Protein AF-A0A7S0HAF4-F1 (afdb_monomer_lite)

Secondary structure (DSSP, 8-state):
-EEEEEEEEE-TT--SSSSSSEEEEEEEEETTEEEEEETTEEE-HHHHHHHHHHTT--TT-GGG---TTHHHHHHH--HHHHHHHHHHHTTHHHHHHHHHHHHHHHHHHHHHHHHHHHHHHHHHHHHHHHHHHHHHHHHHHHHHHHHHHHHHHHHHHHHHHHHHHHHHHHHHHHHHHHHHHHHHT--

Radius of gyration: 49.29 Å; chains: 1; bounding box: 116×37×119 Å

Organism: NCBI:txid33657

Sequence (187 aa):
MSAYVEIYFDNSTGRFPTEKDELVLKRAIGLKKDEYFIDRKHVTKTEVASLLESAGFSRSNPYNIVQQGKVIQLTVMSPEKRLDLLKDIAGTKIYDERREESLGIMKETAARRVKTDGMLTDIEVRLKELDEEKEELAKYQALDKRRKIAEYTYYEKERLKAKAELDKMERKRNEDSERTEAQQRRE

Foldseek 3Di:
DKDKDKDKDQCCVVLFVDPDRIWIWMWIDDPPDTWIDIPNHTDDPVVVQVRCVSSVNHPLQCVVDDDPPVVVCQVPDDPVVVVSNVCSNVVVVVVVVVVVVVVVVVVVVVVVVVVVVVVVVVVVVVVVVVVVVVVVVVVVVVVVVVVVVVVVVVVVVVVVVVVVVVVVVVVVVVVVVVVVVVVVVVD

InterPro domains:
  IPR027417 P-loop containing nucleoside triphosphate hydrolase [G3DSA:3.40.50.300] (1-124)
  IPR027417 P-loop containing nucleoside triphosphate hydrolase [SSF52540] (2-175)

Structure (mmCIF, N/CA/C/O backbone):
data_AF-A0A7S0HAF4-F1
#
_entry.id   AF-A0A7S0HAF4-F1
#
loop_
_atom_site.group_PDB
_atom_site.id
_atom_site.type_symbol
_atom_site.label_atom_id
_atom_site.label_alt_id
_atom_site.label_comp_id
_atom_site.label_asym_id
_atom_site.label_entity_id
_atom_site.label_seq_id
_atom_site.pdbx_PDB_ins_code
_atom_site.Cartn_x
_atom_site.Cartn_y
_atom_site.Cartn_z
_atom_site.occupancy
_atom_site.B_iso_or_equiv
_atom_site.auth_seq_id
_atom_site.auth_comp_id
_atom_site.auth_asym_id
_atom_site.auth_atom_id
_atom_site.pdbx_PDB_model_num
ATOM 1 N N . MET A 1 1 ? 8.741 28.062 -35.797 1.00 60.59 1 MET A N 1
ATOM 2 C CA . MET A 1 1 ? 9.222 27.010 -36.714 1.00 60.59 1 MET A CA 1
ATOM 3 C C . MET A 1 1 ? 9.149 25.689 -35.962 1.00 60.59 1 MET A C 1
ATOM 5 O O . MET A 1 1 ? 9.691 25.614 -34.865 1.00 60.59 1 MET A O 1
ATOM 9 N N . SER A 1 2 ? 8.393 24.718 -36.466 1.00 83.94 2 SER A N 1
ATOM 10 C CA . SER A 1 2 ? 8.259 23.379 -35.874 1.00 83.94 2 SER A CA 1
ATOM 11 C C . SER A 1 2 ? 8.686 22.353 -36.911 1.00 83.94 2 SER A C 1
ATOM 13 O O . SER A 1 2 ? 8.242 22.434 -38.055 1.00 83.94 2 SER A O 1
ATOM 15 N N . ALA A 1 3 ? 9.542 21.421 -36.516 1.00 94.81 3 ALA A N 1
ATOM 16 C CA . ALA A 1 3 ? 9.983 20.316 -37.353 1.00 94.81 3 ALA A CA 1
ATOM 17 C C . ALA A 1 3 ? 9.273 19.041 -36.901 1.00 94.81 3 ALA A C 1
ATOM 19 O O . ALA A 1 3 ? 8.954 18.885 -35.723 1.00 94.81 3 ALA A O 1
ATOM 20 N N . TYR A 1 4 ? 9.024 18.118 -37.819 1.00 94.38 4 TYR A N 1
ATOM 21 C CA . TYR A 1 4 ? 8.542 16.793 -37.458 1.00 94.38 4 TYR A CA 1
ATOM 22 C C . TYR A 1 4 ? 9.206 15.739 -38.332 1.00 94.38 4 TYR A C 1
ATOM 24 O O . TYR A 1 4 ? 9.633 16.026 -39.449 1.00 94.38 4 TYR A O 1
ATOM 32 N N . VAL A 1 5 ? 9.293 14.527 -37.797 1.00 96.38 5 VAL A N 1
ATOM 33 C CA . VAL A 1 5 ? 9.776 13.338 -38.499 1.00 96.38 5 VAL A CA 1
ATOM 34 C C . VAL A 1 5 ? 8.741 12.241 -38.310 1.00 96.38 5 VAL A C 1
ATOM 36 O O . VAL A 1 5 ? 8.249 12.046 -37.196 1.00 96.38 5 VAL A O 1
ATOM 39 N N . GLU A 1 6 ? 8.410 11.552 -39.396 1.00 95.19 6 GLU A N 1
ATOM 40 C CA . GLU A 1 6 ? 7.540 10.377 -39.415 1.00 95.19 6 GLU A CA 1
ATOM 41 C C . GLU A 1 6 ? 8.328 9.183 -39.944 1.00 95.19 6 GLU A C 1
ATOM 43 O O . GLU A 1 6 ? 9.048 9.301 -40.935 1.00 95.19 6 GLU A O 1
ATOM 48 N N . ILE A 1 7 ? 8.200 8.049 -39.262 1.00 93.81 7 ILE A N 1
ATOM 49 C CA . ILE A 1 7 ? 8.798 6.776 -39.655 1.00 93.81 7 ILE A CA 1
ATOM 50 C C . ILE A 1 7 ? 7.671 5.760 -39.791 1.00 93.81 7 ILE A C 1
ATOM 52 O O . ILE A 1 7 ? 6.827 5.638 -38.901 1.00 93.81 7 ILE A O 1
ATOM 56 N N . TYR A 1 8 ? 7.692 5.045 -40.908 1.00 93.69 8 TYR A N 1
ATOM 57 C CA . TYR A 1 8 ? 6.746 4.000 -41.262 1.00 93.69 8 TYR A CA 1
ATOM 58 C C . TYR A 1 8 ? 7.444 2.658 -41.052 1.00 93.69 8 TYR A C 1
ATOM 60 O O . TYR A 1 8 ? 8.463 2.383 -41.689 1.00 93.69 8 TYR A O 1
ATOM 68 N N . PHE A 1 9 ? 6.943 1.862 -40.112 1.00 90.81 9 PHE A N 1
ATOM 69 C CA . PHE A 1 9 ? 7.451 0.526 -39.828 1.00 90.81 9 PHE A CA 1
ATOM 70 C C . PHE A 1 9 ? 6.509 -0.519 -40.412 1.00 90.81 9 PHE A C 1
ATOM 72 O O . PHE A 1 9 ? 5.306 -0.474 -40.165 1.00 90.81 9 PHE A O 1
ATOM 79 N N . ASP A 1 10 ? 7.076 -1.490 -41.120 1.00 91.25 10 ASP A N 1
ATOM 80 C CA . ASP A 1 10 ? 6.385 -2.729 -41.467 1.00 91.25 10 ASP A CA 1
ATOM 81 C C . ASP A 1 10 ? 6.281 -3.611 -40.210 1.00 91.25 10 ASP A C 1
ATOM 83 O O . ASP A 1 10 ? 7.291 -3.945 -39.579 1.00 91.25 10 ASP A O 1
ATOM 87 N N . ASN A 1 11 ? 5.050 -3.944 -39.826 1.00 90.81 11 ASN A N 1
ATOM 88 C CA . ASN A 1 11 ? 4.704 -4.782 -38.683 1.00 90.81 11 ASN A CA 1
ATOM 89 C C . ASN A 1 11 ? 4.032 -6.105 -39.103 1.00 90.81 11 ASN A C 1
ATOM 91 O O . ASN A 1 11 ? 3.385 -6.752 -38.285 1.00 90.81 11 ASN A O 1
ATOM 95 N N . SER A 1 12 ? 4.230 -6.564 -40.341 1.00 89.31 12 SER A N 1
ATOM 96 C CA . SER A 1 12 ? 3.726 -7.859 -40.845 1.00 89.31 12 SER A CA 1
ATOM 97 C C . SER A 1 12 ? 4.099 -9.075 -39.979 1.00 89.31 12 SER A C 1
ATOM 99 O O . SER A 1 12 ? 3.414 -10.095 -39.989 1.00 89.31 12 SER A O 1
ATOM 101 N N . THR A 1 13 ? 5.181 -8.979 -39.201 1.00 83.88 13 THR A N 1
ATOM 102 C CA . THR A 1 13 ? 5.640 -10.029 -38.272 1.00 83.88 13 THR A CA 1
ATOM 103 C C . THR A 1 13 ? 5.021 -9.945 -36.871 1.00 83.88 13 THR A C 1
ATOM 105 O O . THR A 1 13 ? 5.322 -10.790 -36.030 1.00 83.88 13 THR A O 1
ATOM 108 N N . GLY A 1 14 ? 4.182 -8.940 -36.593 1.00 83.75 14 GLY A N 1
ATOM 109 C CA . GLY A 1 14 ? 3.537 -8.750 -35.287 1.00 83.75 14 GLY A CA 1
ATOM 110 C C . GLY A 1 14 ? 4.510 -8.402 -34.156 1.00 83.75 14 GLY A C 1
ATOM 111 O O . GLY A 1 14 ? 4.258 -8.710 -32.993 1.00 83.75 14 GLY A O 1
ATOM 112 N N . ARG A 1 15 ? 5.658 -7.798 -34.487 1.00 84.00 15 ARG A N 1
ATOM 113 C CA . ARG A 1 15 ? 6.718 -7.465 -33.524 1.00 84.00 15 ARG A CA 1
ATOM 114 C C . ARG A 1 15 ? 6.333 -6.308 -32.604 1.00 84.00 15 ARG A C 1
ATOM 116 O O . ARG A 1 15 ? 6.770 -6.264 -31.456 1.00 84.00 15 ARG A O 1
ATOM 123 N N . PHE A 1 16 ? 5.529 -5.378 -33.103 1.00 87.00 16 PHE A N 1
ATOM 124 C CA . PHE A 1 16 ? 4.845 -4.389 -32.287 1.00 87.00 16 PHE A CA 1
ATOM 125 C C . PHE A 1 16 ? 3.482 -4.948 -31.850 1.00 87.00 16 PHE A C 1
ATOM 127 O O . PHE A 1 16 ? 2.783 -5.538 -32.678 1.00 87.00 16 PHE A O 1
ATOM 134 N N . PRO A 1 17 ? 3.066 -4.738 -30.584 1.00 83.19 17 PRO A N 1
ATOM 135 C CA . PRO A 1 17 ? 1.771 -5.158 -30.043 1.00 83.19 17 PRO A CA 1
ATOM 136 C C . PRO A 1 17 ? 0.621 -4.285 -30.577 1.00 83.19 17 PRO A C 1
ATOM 138 O O . PRO A 1 17 ? -0.110 -3.642 -29.826 1.00 83.19 17 PRO A O 1
ATOM 141 N N . THR A 1 18 ? 0.483 -4.221 -31.896 1.00 82.81 18 THR A N 1
ATOM 142 C CA . THR A 1 18 ? -0.562 -3.493 -32.612 1.00 82.81 18 THR A CA 1
ATOM 143 C C . THR A 1 18 ? -1.190 -4.420 -33.641 1.00 82.81 18 THR A C 1
ATOM 145 O O . THR A 1 18 ? -0.470 -5.103 -34.358 1.00 82.81 18 THR A O 1
ATOM 148 N N . GLU A 1 19 ? -2.518 -4.405 -33.768 1.00 79.19 19 GLU A N 1
ATOM 149 C CA . GLU A 1 19 ? -3.272 -5.246 -34.723 1.00 79.19 19 GLU A CA 1
ATOM 150 C C . GLU A 1 19 ? -3.101 -4.825 -36.195 1.00 79.19 19 GLU A C 1
ATOM 152 O O . GLU A 1 19 ? -3.768 -5.353 -37.079 1.00 79.19 19 GLU A O 1
ATOM 157 N N . LYS A 1 20 ? -2.247 -3.834 -36.465 1.00 84.81 20 LYS A N 1
ATOM 158 C CA . LYS A 1 20 ? -1.997 -3.307 -37.803 1.00 84.81 20 LYS A CA 1
ATOM 159 C C . LYS A 1 20 ? -0.683 -3.839 -38.354 1.00 84.81 20 LYS A C 1
ATOM 161 O O . LYS A 1 20 ? 0.309 -3.918 -37.627 1.00 84.81 20 LYS A O 1
ATOM 166 N N . ASP A 1 21 ? -0.684 -4.072 -39.661 1.00 88.06 21 ASP A N 1
ATOM 167 C CA . ASP A 1 21 ? 0.490 -4.483 -40.438 1.00 88.06 21 ASP A CA 1
ATOM 168 C C . ASP A 1 21 ? 1.487 -3.337 -40.673 1.00 88.06 21 ASP A C 1
ATOM 170 O O . ASP A 1 21 ? 2.607 -3.568 -41.114 1.00 88.06 21 ASP A O 1
ATOM 174 N N . GLU A 1 22 ? 1.113 -2.099 -40.348 1.00 90.31 22 GLU A N 1
ATOM 175 C CA . GLU A 1 22 ? 1.965 -0.917 -40.453 1.00 90.31 22 GLU A CA 1
ATOM 176 C C . GLU A 1 22 ? 1.827 -0.063 -39.188 1.00 90.31 22 GLU A C 1
ATOM 178 O O . GLU A 1 22 ? 0.715 0.183 -38.711 1.00 90.31 22 GLU A O 1
ATOM 183 N N . LEU A 1 23 ? 2.961 0.399 -38.658 1.00 91.56 23 LEU A N 1
ATOM 184 C CA . LEU A 1 23 ? 3.033 1.291 -37.504 1.00 91.56 23 LEU A CA 1
ATOM 185 C C . LEU A 1 23 ? 3.668 2.620 -37.917 1.00 91.56 23 LEU A C 1
ATOM 187 O O . LEU A 1 23 ? 4.818 2.655 -38.363 1.00 91.56 23 LEU A O 1
ATOM 191 N N . VAL A 1 24 ? 2.960 3.728 -37.687 1.00 94.19 24 VAL A N 1
ATOM 192 C CA . VAL A 1 24 ? 3.478 5.070 -37.988 1.00 94.19 24 VAL A CA 1
ATOM 193 C C . VAL A 1 24 ? 3.872 5.783 -36.700 1.00 94.19 24 VAL A C 1
ATOM 195 O O . VAL A 1 24 ? 3.014 6.133 -35.886 1.00 94.19 24 VAL A O 1
ATOM 198 N N . LEU A 1 25 ? 5.168 6.055 -36.530 1.00 94.00 25 LEU A N 1
ATOM 199 C CA . LEU A 1 25 ? 5.696 6.826 -35.405 1.00 94.00 25 LEU A CA 1
ATOM 200 C C . LEU A 1 25 ? 6.075 8.236 -35.860 1.00 94.00 25 LEU A C 1
ATOM 202 O O . LEU A 1 25 ? 6.956 8.417 -36.699 1.00 94.00 25 LEU A O 1
ATOM 206 N N . LYS A 1 26 ? 5.456 9.245 -35.249 1.00 95.31 26 LYS A N 1
ATOM 207 C CA . LYS A 1 26 ? 5.754 10.661 -35.478 1.00 95.31 26 LYS A CA 1
ATOM 208 C C . LYS A 1 26 ? 6.327 11.301 -34.226 1.00 95.31 26 LYS A C 1
ATOM 210 O O . LYS A 1 26 ? 5.761 11.167 -33.142 1.00 95.31 26 LYS A O 1
ATOM 215 N N . ARG A 1 27 ? 7.375 12.104 -34.390 1.00 95.19 27 ARG A N 1
ATOM 216 C CA . ARG A 1 27 ? 7.823 13.060 -33.372 1.00 95.19 27 ARG A CA 1
ATOM 217 C C . ARG A 1 27 ? 7.802 14.465 -33.952 1.00 95.19 27 ARG A C 1
ATOM 219 O O . ARG A 1 27 ? 8.436 14.715 -34.976 1.00 95.19 27 ARG A O 1
ATOM 226 N N . ALA A 1 28 ? 7.089 15.372 -33.298 1.00 94.06 28 ALA A N 1
ATOM 227 C CA . ALA A 1 28 ? 7.051 16.785 -33.644 1.00 94.06 28 ALA A CA 1
ATOM 228 C C . ALA A 1 28 ? 7.777 17.594 -32.564 1.00 94.06 28 ALA A C 1
ATOM 230 O O . ALA A 1 28 ? 7.434 17.522 -31.385 1.00 94.06 28 ALA A O 1
ATOM 231 N N . ILE A 1 29 ? 8.781 18.367 -32.975 1.00 94.88 29 ILE A N 1
ATOM 232 C CA . ILE A 1 29 ? 9.584 19.208 -32.093 1.00 94.88 29 ILE A CA 1
ATOM 233 C C . ILE A 1 29 ? 9.422 20.682 -32.470 1.00 94.88 29 ILE A C 1
ATOM 235 O O . ILE A 1 29 ? 9.593 21.103 -33.618 1.00 94.88 29 ILE A O 1
ATOM 239 N N . GLY A 1 30 ? 9.073 21.488 -31.478 1.00 93.06 30 GLY A N 1
ATOM 240 C CA . GLY A 1 30 ? 9.001 22.939 -31.562 1.00 93.06 30 GLY A CA 1
ATOM 241 C C . GLY A 1 30 ? 9.769 23.591 -30.416 1.00 93.06 30 GLY A C 1
ATOM 242 O O . GLY A 1 30 ? 10.211 22.928 -29.486 1.00 93.06 30 GLY A O 1
ATOM 243 N N . LEU A 1 31 ? 9.878 24.921 -30.447 1.00 90.56 31 LEU A N 1
ATOM 244 C CA . LEU A 1 31 ? 10.624 25.711 -29.449 1.00 90.56 31 LEU A CA 1
ATOM 245 C C . LEU A 1 31 ? 10.209 25.455 -27.987 1.00 90.56 31 LEU A C 1
ATOM 247 O O . LEU A 1 31 ? 11.018 25.637 -27.086 1.00 90.56 31 LEU A O 1
ATOM 251 N N . LYS A 1 32 ? 8.947 25.075 -27.746 1.00 91.25 32 LYS A N 1
ATOM 252 C CA . LYS A 1 32 ? 8.384 24.830 -26.403 1.00 91.25 32 LYS A CA 1
ATOM 253 C C . LYS A 1 32 ? 7.636 23.497 -26.281 1.00 91.25 32 LYS A C 1
ATOM 255 O O . LYS A 1 32 ? 7.000 23.257 -25.261 1.00 91.25 32 LYS A O 1
ATOM 260 N N . LYS A 1 33 ? 7.635 22.671 -27.329 1.00 91.38 33 LYS A N 1
ATOM 261 C CA . LYS A 1 33 ? 6.793 21.470 -27.423 1.00 91.38 33 LYS A CA 1
ATOM 262 C C . LYS A 1 33 ? 7.595 20.294 -27.974 1.00 91.38 33 LYS A C 1
ATOM 264 O O . LYS A 1 33 ? 8.272 20.452 -28.986 1.00 91.38 33 LYS A O 1
ATOM 269 N N . ASP A 1 34 ? 7.483 19.142 -27.322 1.00 92.94 34 ASP A N 1
ATOM 270 C CA . ASP A 1 34 ? 7.977 17.841 -27.794 1.00 92.94 34 ASP A CA 1
ATOM 271 C C . ASP A 1 34 ? 6.795 16.868 -27.728 1.00 92.94 34 ASP A C 1
ATOM 273 O O . ASP A 1 34 ? 6.394 16.447 -26.643 1.00 92.94 34 ASP A O 1
ATOM 277 N N . GLU A 1 35 ? 6.181 16.599 -28.878 1.00 94.62 35 GLU A N 1
ATOM 278 C CA . GLU A 1 35 ? 4.937 15.834 -28.999 1.00 94.62 35 GLU A CA 1
ATOM 279 C C . GLU A 1 35 ? 5.207 14.540 -29.785 1.00 94.62 35 GLU A C 1
ATOM 281 O O . GLU A 1 35 ? 5.891 14.546 -30.816 1.00 94.62 35 GLU A O 1
ATOM 286 N N . TYR A 1 36 ? 4.665 13.421 -29.298 1.00 95.56 36 TYR A N 1
ATOM 287 C CA . TYR A 1 36 ? 4.813 12.101 -29.910 1.00 95.56 36 TYR A CA 1
ATOM 288 C C . TYR A 1 36 ? 3.452 11.597 -30.381 1.00 95.56 36 TYR A C 1
ATOM 290 O O . TYR A 1 36 ? 2.444 11.775 -29.695 1.00 95.56 36 TYR A O 1
ATOM 298 N N . PHE A 1 37 ? 3.425 10.942 -31.540 1.00 94.38 37 PHE A N 1
ATOM 299 C CA . PHE A 1 37 ? 2.218 10.320 -32.063 1.00 94.38 37 PHE A CA 1
ATOM 300 C C . PHE A 1 37 ? 2.507 8.910 -32.563 1.00 94.38 37 PHE A C 1
ATOM 302 O O . PHE A 1 37 ? 3.490 8.693 -33.270 1.00 94.38 37 PHE A O 1
ATOM 309 N N . ILE A 1 38 ? 1.620 7.977 -32.234 1.00 92.81 38 ILE A N 1
ATOM 310 C CA . ILE A 1 38 ? 1.576 6.628 -32.802 1.00 92.81 38 ILE A CA 1
ATOM 311 C C . ILE A 1 38 ? 0.268 6.524 -33.579 1.00 92.81 38 ILE A C 1
ATOM 313 O O . ILE A 1 38 ? -0.795 6.808 -33.029 1.00 92.81 38 ILE A O 1
ATOM 317 N N . ASP A 1 39 ? 0.331 6.184 -34.864 1.00 90.75 39 ASP A N 1
ATOM 318 C CA . ASP A 1 39 ? -0.838 6.089 -35.749 1.00 90.75 39 ASP A CA 1
ATOM 319 C C . ASP A 1 39 ? -1.751 7.323 -35.689 1.00 90.75 39 ASP A C 1
ATOM 321 O O . ASP A 1 39 ? -2.979 7.225 -35.619 1.00 90.75 39 ASP A O 1
ATOM 325 N N . ARG A 1 40 ? -1.137 8.514 -35.686 1.00 88.50 40 ARG A N 1
ATOM 326 C CA . ARG A 1 40 ? -1.813 9.823 -35.585 1.00 88.50 40 ARG A CA 1
ATOM 327 C C . ARG A 1 40 ? -2.520 10.085 -34.245 1.00 88.50 40 ARG A C 1
ATOM 329 O O . ARG A 1 40 ? -3.137 11.137 -34.095 1.00 88.50 40 ARG A O 1
ATOM 336 N N . LYS A 1 41 ? -2.402 9.195 -33.255 1.00 92.25 41 LYS A N 1
ATOM 337 C CA . LYS A 1 41 ? -2.865 9.421 -31.878 1.00 92.25 41 LYS A CA 1
ATOM 338 C C . LYS A 1 41 ? -1.739 10.004 -31.038 1.00 92.25 41 LYS A C 1
ATOM 340 O O . LYS A 1 41 ? -0.619 9.508 -31.087 1.00 92.25 41 LYS A O 1
ATOM 345 N N . HIS A 1 42 ? -2.040 11.044 -30.267 1.00 93.81 42 HIS A N 1
ATOM 346 C CA . HIS A 1 42 ? -1.075 11.649 -29.353 1.00 93.81 42 HIS A CA 1
ATOM 347 C C . HIS A 1 42 ? -0.776 10.699 -28.186 1.00 93.81 42 HIS A C 1
ATOM 349 O O . HIS A 1 42 ? -1.703 10.185 -27.562 1.00 93.81 42 HIS A O 1
ATOM 355 N N . VAL A 1 43 ? 0.505 10.494 -27.891 1.00 94.38 43 VAL A N 1
ATOM 356 C CA . VAL A 1 43 ? 0.996 9.568 -26.860 1.00 94.38 43 VAL A CA 1
ATOM 357 C C . VAL A 1 43 ? 2.119 10.206 -26.049 1.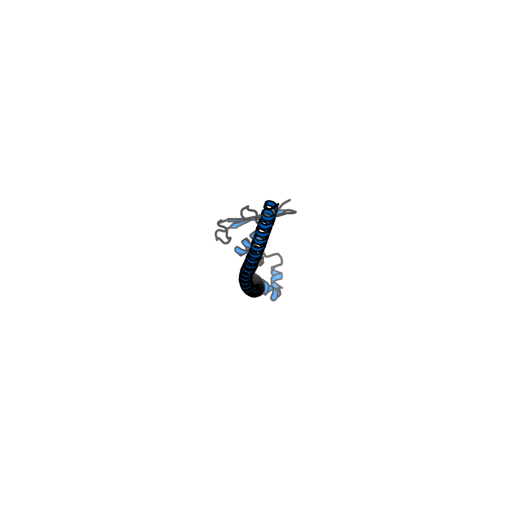00 94.38 43 VAL A C 1
ATOM 359 O O . VAL A 1 43 ? 2.755 11.178 -26.465 1.00 94.38 43 VAL A O 1
ATOM 362 N N . THR A 1 44 ? 2.382 9.659 -24.871 1.00 94.06 44 THR A N 1
ATOM 363 C CA . THR A 1 44 ? 3.470 10.111 -24.005 1.00 94.06 44 THR A CA 1
ATOM 364 C C . THR A 1 44 ? 4.818 9.518 -24.427 1.00 94.06 44 THR A C 1
ATOM 366 O O . THR A 1 44 ? 4.911 8.446 -25.028 1.00 94.06 44 THR A O 1
ATOM 369 N N . LYS A 1 45 ? 5.913 10.188 -24.045 1.00 90.69 45 LYS A N 1
ATOM 370 C CA . LYS A 1 45 ? 7.284 9.695 -24.275 1.00 90.69 45 LYS A CA 1
ATOM 371 C C . LYS A 1 45 ? 7.536 8.320 -23.640 1.00 90.69 45 LYS A C 1
ATOM 373 O O . LYS A 1 45 ? 8.366 7.564 -24.147 1.00 90.69 45 LYS A O 1
ATOM 378 N N . THR A 1 46 ? 6.876 8.030 -22.519 1.00 90.25 46 THR A N 1
ATOM 379 C CA . THR A 1 46 ? 7.013 6.760 -21.795 1.00 90.25 46 THR A CA 1
ATOM 380 C C . THR A 1 46 ? 6.355 5.627 -22.570 1.00 90.25 46 THR A C 1
ATOM 382 O O . THR A 1 46 ? 6.995 4.608 -22.784 1.00 90.25 46 THR A O 1
ATOM 385 N N . GLU A 1 47 ? 5.144 5.833 -23.091 1.00 89.94 47 GLU A N 1
ATOM 386 C CA . GLU A 1 47 ? 4.447 4.832 -23.912 1.00 89.94 47 GLU A CA 1
ATOM 387 C C . GLU A 1 47 ? 5.223 4.494 -25.189 1.00 89.94 47 GLU A C 1
ATOM 389 O O . GLU A 1 47 ? 5.377 3.322 -25.520 1.00 89.94 47 GLU A O 1
ATOM 394 N 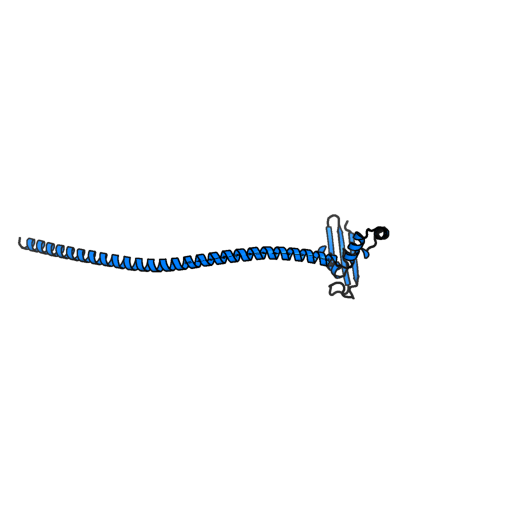N . VAL A 1 48 ? 5.790 5.500 -25.867 1.00 90.12 48 VAL A N 1
ATOM 395 C CA . VAL A 1 48 ? 6.661 5.269 -27.034 1.00 90.12 48 VAL A CA 1
ATOM 396 C C . VAL A 1 48 ? 7.901 4.461 -26.653 1.00 90.12 48 VAL A C 1
ATOM 398 O O . VAL A 1 48 ? 8.318 3.584 -27.406 1.00 90.12 48 VAL A O 1
ATOM 401 N N . ALA A 1 49 ? 8.506 4.745 -25.494 1.00 87.44 49 ALA A N 1
ATOM 402 C CA . ALA A 1 49 ? 9.668 3.998 -25.016 1.00 87.44 49 ALA A CA 1
ATOM 403 C C . ALA A 1 49 ? 9.318 2.528 -24.756 1.00 87.44 49 ALA A C 1
ATOM 405 O O . ALA A 1 49 ? 10.023 1.654 -25.250 1.00 87.44 49 ALA A O 1
ATOM 406 N N . SER A 1 50 ? 8.209 2.272 -24.058 1.00 85.62 50 SER A N 1
ATOM 407 C CA . SER A 1 50 ? 7.725 0.921 -23.772 1.00 85.62 50 SER A CA 1
ATOM 408 C C . SER A 1 50 ? 7.363 0.154 -25.046 1.00 85.62 50 SER A C 1
ATOM 410 O O . SER A 1 50 ? 7.676 -1.028 -25.159 1.00 85.62 50 SER A O 1
ATOM 412 N N . LEU A 1 51 ? 6.749 0.820 -26.033 1.00 87.94 51 LEU A N 1
ATOM 413 C CA . LEU A 1 51 ? 6.422 0.204 -27.320 1.00 87.94 51 LEU A CA 1
ATOM 414 C C . LEU A 1 51 ? 7.688 -0.225 -28.073 1.00 87.94 51 LEU A C 1
ATOM 416 O O . LEU A 1 51 ? 7.787 -1.366 -28.524 1.00 87.94 51 LEU A O 1
ATOM 420 N N . LEU A 1 52 ? 8.676 0.666 -28.177 1.00 86.00 52 LEU A N 1
ATOM 421 C CA . LEU A 1 52 ? 9.956 0.359 -28.819 1.00 86.00 52 LEU A CA 1
ATOM 422 C C . LEU A 1 52 ? 10.699 -0.765 -28.086 1.00 86.00 52 LEU A C 1
ATOM 424 O O . LEU A 1 52 ? 11.224 -1.671 -28.729 1.00 86.00 52 LEU A O 1
ATOM 428 N N . GLU A 1 53 ? 10.687 -0.753 -26.755 1.00 80.88 53 GLU A N 1
ATOM 429 C CA . GLU A 1 53 ? 11.295 -1.799 -25.935 1.00 80.88 53 GLU A CA 1
ATOM 430 C C . GLU A 1 53 ? 10.614 -3.161 -26.128 1.00 80.88 53 GLU A C 1
ATOM 432 O O . GLU A 1 53 ? 11.313 -4.162 -26.278 1.00 80.88 53 GLU A O 1
ATOM 437 N N . SER A 1 54 ? 9.278 -3.204 -26.231 1.00 79.75 54 SER A N 1
ATOM 438 C CA . SER A 1 54 ? 8.529 -4.440 -26.520 1.00 79.75 54 SER A CA 1
ATOM 439 C C . SER A 1 54 ? 8.889 -5.053 -27.878 1.00 79.75 54 SER A C 1
ATOM 441 O O . SER A 1 54 ? 8.974 -6.270 -28.009 1.00 79.75 54 SER A O 1
ATOM 443 N N . ALA A 1 55 ? 9.216 -4.209 -28.861 1.00 79.75 55 ALA A N 1
ATOM 444 C CA . ALA A 1 55 ? 9.730 -4.628 -30.159 1.00 79.75 55 ALA A CA 1
ATOM 445 C C . ALA A 1 55 ? 11.249 -4.913 -30.148 1.00 79.75 55 ALA A C 1
ATOM 447 O O . ALA A 1 55 ? 11.846 -5.185 -31.191 1.00 79.75 55 ALA A O 1
ATOM 448 N N . GLY A 1 56 ? 11.919 -4.867 -28.994 1.00 75.88 56 GLY A N 1
ATOM 449 C CA . GLY A 1 56 ? 13.354 -5.135 -28.854 1.00 75.88 56 GLY A CA 1
ATOM 450 C C . GLY A 1 56 ? 14.268 -3.962 -29.231 1.00 75.88 56 GLY A C 1
ATOM 451 O O . GLY A 1 56 ? 15.488 -4.121 -29.272 1.00 75.88 56 GLY A O 1
ATOM 452 N N . PHE A 1 57 ? 13.715 -2.773 -29.475 1.00 77.81 57 PHE A N 1
ATOM 453 C CA . PHE A 1 57 ? 14.476 -1.529 -29.587 1.00 77.81 57 PHE A CA 1
ATOM 454 C C . PHE A 1 57 ? 14.680 -0.927 -28.194 1.00 77.81 57 PHE A C 1
ATOM 456 O O . PHE A 1 57 ? 14.073 0.078 -27.823 1.00 77.81 57 PHE A O 1
ATOM 463 N N . SER A 1 58 ? 15.542 -1.557 -27.397 1.00 67.88 58 SER A N 1
ATOM 464 C CA . SER A 1 58 ? 15.896 -1.013 -26.086 1.00 67.88 58 SER A CA 1
ATOM 465 C C . SER A 1 58 ? 16.763 0.241 -26.237 1.00 67.88 58 SER A C 1
ATOM 467 O O . SER A 1 58 ? 17.753 0.238 -26.971 1.00 67.88 58 SER A O 1
ATOM 469 N N . ARG A 1 59 ? 16.445 1.303 -25.478 1.00 63.94 59 ARG A N 1
ATOM 470 C CA . ARG A 1 59 ? 17.329 2.479 -25.318 1.00 63.94 59 ARG A CA 1
ATOM 471 C C . ARG A 1 59 ? 18.692 2.101 -24.737 1.00 63.94 59 ARG A C 1
ATOM 473 O O . ARG A 1 59 ? 19.665 2.816 -24.961 1.00 63.94 59 ARG A O 1
ATOM 480 N N . SER A 1 60 ? 18.740 0.991 -24.009 1.00 60.81 60 SER A N 1
ATOM 481 C CA . SER A 1 60 ? 19.932 0.463 -23.357 1.00 60.81 60 SER A CA 1
ATOM 482 C C . SER A 1 60 ? 20.797 -0.372 -24.301 1.00 60.81 60 SER A C 1
ATOM 484 O O . SER A 1 60 ? 21.923 -0.683 -23.943 1.00 60.81 60 SER A O 1
ATOM 486 N N . ASN A 1 61 ? 20.329 -0.701 -25.516 1.00 62.16 61 ASN A N 1
ATOM 487 C CA . ASN A 1 61 ? 21.130 -1.396 -26.525 1.00 62.16 61 ASN A CA 1
ATOM 488 C C . ASN A 1 61 ? 21.646 -0.407 -27.598 1.00 62.16 61 ASN A C 1
ATOM 490 O O . ASN A 1 61 ? 20.974 -0.169 -28.606 1.00 62.16 61 ASN A O 1
ATOM 494 N N . PRO A 1 62 ? 22.843 0.189 -27.419 1.00 59.38 62 PRO A N 1
ATOM 495 C CA . PRO A 1 62 ? 23.358 1.256 -28.279 1.00 59.38 62 PRO A CA 1
ATOM 496 C C . PRO A 1 62 ? 23.799 0.787 -29.674 1.00 59.38 62 PRO A C 1
ATOM 498 O O . PRO A 1 62 ? 24.186 1.619 -30.490 1.00 59.38 62 PRO A O 1
ATOM 501 N N . TYR A 1 63 ? 23.773 -0.514 -29.975 1.00 64.00 63 TYR A N 1
ATOM 502 C CA . TYR A 1 63 ? 24.349 -1.047 -31.214 1.00 64.00 63 TYR A CA 1
ATOM 503 C C . TYR A 1 63 ? 23.471 -0.904 -32.456 1.00 64.00 63 TYR A C 1
ATOM 505 O O . TYR A 1 63 ? 23.972 -1.065 -33.565 1.00 64.00 63 TYR A O 1
ATOM 513 N N . ASN A 1 64 ? 22.203 -0.518 -32.300 1.00 70.06 64 ASN A N 1
ATOM 514 C CA . ASN A 1 64 ? 21.360 -0.170 -33.445 1.00 70.06 64 ASN A CA 1
ATOM 515 C C . ASN A 1 64 ? 21.787 1.157 -34.105 1.00 70.06 64 ASN A C 1
ATOM 517 O O . ASN A 1 64 ? 21.370 1.444 -35.224 1.00 70.06 64 ASN A O 1
ATOM 521 N N . ILE A 1 65 ? 22.599 1.985 -33.427 1.00 76.06 65 ILE A N 1
ATOM 522 C CA . ILE A 1 65 ? 23.020 3.303 -33.917 1.00 76.06 65 ILE A CA 1
ATOM 523 C C . ILE A 1 65 ? 24.530 3.473 -33.721 1.00 76.06 65 ILE A C 1
ATOM 525 O O . ILE A 1 65 ? 25.018 3.671 -32.609 1.00 76.06 65 ILE A O 1
ATOM 529 N N . VAL A 1 66 ? 25.286 3.474 -34.819 1.00 78.88 66 VAL A N 1
ATOM 530 C CA . VAL A 1 66 ? 26.734 3.721 -34.788 1.00 78.88 66 VAL A CA 1
ATOM 531 C C . VAL A 1 66 ? 27.008 5.201 -35.042 1.00 78.88 66 VAL A C 1
ATOM 533 O O . VAL A 1 66 ? 26.954 5.678 -36.173 1.00 78.88 66 VAL A O 1
ATOM 536 N N . GLN A 1 67 ? 27.311 5.944 -33.977 1.00 80.94 67 GLN A N 1
ATOM 537 C CA . GLN A 1 67 ? 27.766 7.332 -34.087 1.00 80.94 67 GLN A CA 1
ATOM 538 C C . GLN A 1 67 ? 29.210 7.408 -34.605 1.00 80.94 67 GLN A C 1
ATOM 540 O O . GLN A 1 67 ? 30.006 6.479 -34.427 1.00 80.94 67 GLN A O 1
ATOM 545 N N . GLN A 1 68 ? 29.577 8.539 -35.213 1.00 84.25 68 GLN A N 1
ATOM 546 C CA . GLN A 1 68 ? 30.957 8.775 -35.641 1.00 84.25 68 GLN A CA 1
ATOM 547 C C . GLN A 1 68 ? 31.922 8.648 -34.449 1.00 84.25 68 GLN A C 1
ATOM 549 O O . GLN A 1 68 ? 31.650 9.140 -33.357 1.00 84.25 68 GLN A O 1
ATOM 554 N N . GLY A 1 69 ? 33.032 7.929 -34.644 1.00 83.12 69 GLY A N 1
ATOM 555 C CA . GLY A 1 69 ? 34.026 7.657 -33.595 1.00 83.12 69 GLY A CA 1
ATOM 556 C C . GLY A 1 69 ? 33.661 6.537 -32.606 1.00 83.12 69 GLY A C 1
ATOM 557 O O . GLY A 1 69 ? 34.514 6.122 -31.820 1.00 83.12 69 GLY A O 1
ATOM 558 N N . LYS A 1 70 ? 32.443 5.976 -32.663 1.00 82.00 70 LYS A N 1
ATOM 559 C CA . LYS A 1 70 ? 31.990 4.941 -31.715 1.00 82.00 70 LYS A CA 1
ATOM 560 C C . LYS A 1 70 ? 32.803 3.646 -31.790 1.00 82.00 70 LYS A C 1
ATOM 562 O O . LYS A 1 70 ? 33.047 3.016 -30.764 1.00 82.00 70 LYS A O 1
ATOM 567 N N . VAL A 1 71 ? 33.261 3.273 -32.985 1.00 83.69 71 VAL A N 1
ATOM 568 C CA . VAL A 1 71 ? 34.073 2.063 -33.208 1.00 83.69 71 VAL A CA 1
ATOM 569 C C . VAL A 1 71 ? 35.393 2.135 -32.434 1.00 83.69 71 VAL A C 1
ATOM 571 O O . VAL A 1 71 ? 35.748 1.193 -31.733 1.00 83.69 71 VAL A O 1
ATOM 574 N N . ILE A 1 72 ? 36.072 3.285 -32.469 1.00 87.31 72 ILE A N 1
ATOM 575 C CA . ILE A 1 72 ? 37.323 3.500 -31.727 1.00 87.31 72 ILE A CA 1
ATOM 576 C C . ILE A 1 72 ? 37.050 3.436 -30.219 1.00 87.31 72 ILE A C 1
ATOM 578 O O . ILE A 1 72 ? 37.757 2.741 -29.490 1.00 87.31 72 ILE A O 1
ATOM 582 N N . GLN A 1 73 ? 35.969 4.068 -29.748 1.00 84.12 73 GLN A N 1
ATOM 583 C CA . GLN A 1 73 ? 35.578 4.018 -28.335 1.00 84.12 73 GLN A CA 1
ATOM 584 C C . GLN A 1 73 ? 35.370 2.577 -27.834 1.00 84.12 73 GLN A C 1
ATOM 586 O O . GLN A 1 73 ? 35.772 2.258 -26.718 1.00 84.12 73 GLN A O 1
ATOM 591 N N . LEU A 1 74 ? 34.776 1.700 -28.651 1.00 81.94 74 LEU A N 1
ATOM 592 C CA . LEU A 1 74 ? 34.582 0.289 -28.302 1.00 81.94 74 LEU A CA 1
ATOM 593 C C . LEU A 1 74 ? 35.904 -0.479 -28.187 1.00 81.94 74 LEU A C 1
ATOM 595 O O . LEU A 1 74 ? 36.041 -1.324 -27.300 1.00 81.94 74 LEU A O 1
ATOM 599 N N . THR A 1 75 ? 36.883 -0.171 -29.042 1.00 84.75 75 THR A N 1
ATOM 600 C CA . THR A 1 75 ? 38.204 -0.822 -28.996 1.00 84.75 75 THR A CA 1
ATOM 601 C C . THR A 1 75 ? 39.015 -0.432 -27.757 1.00 84.75 75 THR A C 1
ATOM 603 O O . THR A 1 75 ? 39.667 -1.289 -27.169 1.00 84.75 75 THR A O 1
ATOM 606 N N . VAL A 1 76 ? 38.912 0.824 -27.303 1.00 90.31 76 VAL A N 1
ATOM 607 C CA . VAL A 1 76 ? 39.672 1.369 -26.154 1.00 90.31 76 VAL A CA 1
ATOM 608 C C . VAL A 1 76 ? 38.934 1.193 -24.810 1.00 90.31 76 VAL A C 1
ATOM 610 O O . VAL A 1 76 ? 39.460 1.497 -23.743 1.00 90.31 76 VAL A O 1
ATOM 613 N N . MET A 1 77 ? 37.700 0.691 -24.833 1.00 88.00 77 MET A N 1
ATOM 614 C CA . MET A 1 77 ? 36.862 0.490 -23.648 1.00 88.00 77 MET A CA 1
ATOM 615 C C . MET A 1 77 ? 37.495 -0.458 -22.611 1.00 88.00 77 MET A C 1
ATOM 617 O O . MET A 1 77 ? 37.994 -1.528 -22.965 1.00 88.00 77 MET A O 1
ATOM 621 N N . SER A 1 78 ? 37.394 -0.101 -21.322 1.00 93.75 78 SER A N 1
ATOM 622 C CA . SER A 1 78 ? 37.825 -0.961 -20.211 1.00 93.75 78 SER A CA 1
ATOM 623 C C . SER A 1 78 ? 36.984 -2.246 -20.115 1.00 93.75 78 SER A C 1
ATOM 625 O O . SER A 1 78 ? 35.810 -2.241 -20.500 1.00 93.75 78 SER A O 1
ATOM 627 N N . PRO A 1 79 ? 37.536 -3.349 -19.572 1.00 92.44 79 PRO A N 1
ATOM 628 C CA . PRO A 1 79 ? 36.807 -4.611 -19.432 1.00 92.44 79 PRO A CA 1
ATOM 629 C C . PRO A 1 79 ? 35.481 -4.490 -18.666 1.00 92.44 79 PRO A C 1
ATOM 631 O O . PRO A 1 79 ? 34.494 -5.089 -19.077 1.00 92.44 79 PRO A O 1
ATOM 634 N N . GLU A 1 80 ? 35.429 -3.671 -17.613 1.00 90.25 80 GLU A N 1
ATOM 635 C CA . GLU A 1 80 ? 34.213 -3.423 -16.819 1.00 90.25 80 GLU A CA 1
ATOM 636 C C . GLU A 1 80 ? 33.096 -2.801 -17.661 1.00 90.25 80 GLU A C 1
ATOM 638 O O . GLU A 1 80 ? 31.999 -3.344 -17.747 1.00 90.25 80 GLU A O 1
ATOM 643 N N . LYS A 1 81 ? 33.402 -1.718 -18.387 1.00 85.81 81 LYS A N 1
ATOM 644 C CA . LYS A 1 81 ? 32.438 -1.056 -19.276 1.00 85.81 81 LYS A CA 1
ATOM 645 C C . LYS A 1 81 ? 31.986 -1.973 -20.412 1.00 85.81 81 LYS A C 1
ATOM 647 O O . LYS A 1 81 ? 30.841 -1.893 -20.848 1.00 85.81 81 LYS A O 1
ATOM 652 N N . ARG A 1 82 ? 32.871 -2.857 -20.888 1.00 85.69 82 ARG A N 1
ATOM 653 C CA . ARG A 1 82 ? 32.532 -3.874 -21.894 1.00 85.69 82 ARG A CA 1
ATOM 654 C C . ARG A 1 82 ? 31.578 -4.924 -21.330 1.00 85.69 82 ARG A C 1
ATOM 656 O O . ARG A 1 82 ? 30.676 -5.351 -22.042 1.00 85.69 82 ARG A O 1
ATOM 663 N N . LEU A 1 83 ? 31.771 -5.330 -20.077 1.00 86.31 83 LEU A N 1
ATOM 664 C CA . LEU A 1 83 ? 30.883 -6.260 -19.388 1.00 86.31 83 LEU A CA 1
ATOM 665 C C . LEU A 1 83 ? 29.505 -5.641 -19.142 1.00 86.31 83 LEU A C 1
ATOM 667 O O . LEU A 1 83 ? 28.504 -6.295 -19.416 1.00 86.31 83 LEU A O 1
ATOM 671 N N . ASP A 1 84 ? 29.442 -4.395 -18.676 1.00 83.12 84 ASP A N 1
ATOM 672 C CA . ASP A 1 84 ? 28.167 -3.691 -18.484 1.00 83.12 84 ASP A CA 1
ATOM 673 C C . ASP A 1 84 ? 27.396 -3.579 -19.798 1.00 83.12 84 ASP A C 1
ATOM 675 O O . ASP A 1 84 ? 26.204 -3.865 -19.856 1.00 83.12 84 ASP A O 1
ATOM 679 N N . LEU A 1 85 ? 28.105 -3.287 -20.886 1.00 79.75 85 LEU A N 1
ATOM 680 C CA . LEU A 1 85 ? 27.527 -3.269 -22.220 1.00 79.75 85 LEU A CA 1
ATOM 681 C C . LEU A 1 85 ? 26.999 -4.645 -22.664 1.00 79.75 85 LEU A C 1
ATOM 683 O O . LEU A 1 85 ? 25.941 -4.729 -23.283 1.00 79.75 85 LEU A O 1
ATOM 687 N N . LEU A 1 86 ? 27.708 -5.732 -22.348 1.00 81.31 86 LEU A N 1
ATOM 688 C CA . LEU A 1 86 ? 27.230 -7.092 -22.619 1.00 81.31 86 LEU A CA 1
ATOM 689 C C . LEU A 1 86 ? 25.977 -7.430 -21.801 1.00 81.31 86 LEU A C 1
ATOM 691 O O . LEU A 1 86 ? 25.064 -8.052 -22.338 1.00 81.31 86 LEU A O 1
ATOM 695 N N . LYS A 1 87 ? 25.904 -6.994 -20.538 1.00 79.00 87 LYS A N 1
ATOM 696 C CA . LYS A 1 87 ? 24.710 -7.145 -19.687 1.00 79.00 87 LYS A CA 1
ATOM 697 C C . LYS A 1 87 ? 23.517 -6.356 -20.226 1.00 79.00 87 LYS A C 1
ATOM 699 O O . LYS A 1 87 ? 22.393 -6.854 -20.198 1.00 79.00 87 LYS A O 1
ATOM 704 N N . ASP A 1 88 ? 23.766 -5.156 -20.748 1.00 75.56 88 ASP A N 1
ATOM 705 C CA . ASP A 1 88 ? 22.750 -4.329 -21.400 1.00 75.56 88 ASP A CA 1
ATOM 706 C C . ASP A 1 88 ? 22.190 -5.021 -22.657 1.00 75.56 88 ASP A C 1
ATOM 708 O O . ASP A 1 88 ? 20.973 -5.098 -22.826 1.00 75.56 88 ASP A O 1
ATOM 712 N N . ILE A 1 89 ? 23.054 -5.592 -23.510 1.00 74.56 89 ILE A N 1
ATOM 713 C CA . ILE A 1 89 ? 22.631 -6.352 -24.705 1.00 74.56 89 ILE A CA 1
ATOM 714 C C . ILE A 1 89 ? 21.872 -7.624 -24.320 1.00 74.56 89 ILE A C 1
ATOM 716 O O . ILE A 1 89 ? 20.868 -7.957 -24.946 1.00 74.56 89 ILE A O 1
ATOM 720 N N . ALA A 1 90 ? 22.352 -8.339 -23.303 1.00 76.62 90 ALA A N 1
ATOM 721 C CA . ALA A 1 90 ? 21.720 -9.560 -22.817 1.00 76.62 90 ALA A CA 1
ATOM 722 C C . ALA A 1 90 ? 20.375 -9.297 -22.114 1.00 76.62 90 ALA A C 1
ATOM 724 O O . ALA A 1 90 ? 19.668 -10.246 -21.782 1.00 76.62 90 ALA A O 1
ATOM 725 N N . GLY A 1 91 ? 20.023 -8.029 -21.857 1.00 72.25 91 GLY A N 1
ATOM 726 C CA . GLY A 1 91 ? 18.796 -7.646 -21.160 1.00 72.25 91 GLY A CA 1
ATOM 727 C C . GLY A 1 91 ? 18.782 -8.022 -19.675 1.00 72.25 91 GLY A C 1
ATOM 728 O O . GLY A 1 91 ? 17.757 -7.861 -19.014 1.00 72.25 91 GLY A O 1
ATOM 729 N N . THR A 1 92 ? 19.905 -8.495 -19.119 1.00 78.38 92 THR A N 1
ATOM 730 C CA . THR A 1 92 ? 19.984 -8.942 -17.718 1.00 78.38 92 THR A CA 1
ATOM 731 C C . THR A 1 92 ? 19.868 -7.777 -16.746 1.00 78.38 92 THR A C 1
ATOM 733 O O . THR A 1 92 ? 19.363 -7.948 -15.643 1.00 78.38 92 THR A O 1
ATOM 736 N N . LYS A 1 93 ? 20.263 -6.572 -17.165 1.00 76.19 93 LYS A N 1
ATOM 737 C CA . LYS A 1 93 ? 20.184 -5.377 -16.321 1.00 76.19 93 LYS A CA 1
ATOM 738 C C . LYS A 1 93 ? 18.752 -4.984 -15.960 1.00 76.19 93 LYS A C 1
ATOM 740 O O . LYS A 1 93 ? 18.495 -4.674 -14.807 1.00 76.19 93 LYS A O 1
ATOM 745 N N . ILE A 1 94 ? 17.811 -5.060 -16.905 1.00 75.38 94 ILE A N 1
ATOM 746 C CA . ILE A 1 94 ? 16.392 -4.752 -16.638 1.00 75.38 94 ILE A CA 1
ATOM 747 C C . ILE A 1 94 ? 15.821 -5.748 -15.623 1.00 75.38 94 ILE A C 1
ATOM 749 O O . ILE A 1 94 ? 15.043 -5.381 -14.743 1.00 75.38 94 ILE A O 1
ATOM 753 N N . TYR A 1 95 ? 16.211 -7.019 -15.738 1.00 79.88 95 TYR A N 1
ATOM 754 C CA . TYR A 1 95 ? 15.827 -8.043 -14.774 1.00 79.88 95 TYR A CA 1
ATOM 755 C C . TYR A 1 95 ? 16.405 -7.753 -13.383 1.00 79.88 95 TYR A C 1
ATOM 757 O O . TYR A 1 95 ? 15.666 -7.810 -12.400 1.00 79.88 95 TYR A O 1
ATOM 765 N N . ASP A 1 96 ? 17.690 -7.403 -13.300 1.00 84.31 96 ASP A N 1
ATOM 766 C CA . ASP A 1 96 ? 18.356 -7.076 -12.037 1.00 84.31 96 ASP A CA 1
ATOM 767 C C . ASP A 1 96 ? 17.739 -5.836 -11.368 1.00 84.31 96 ASP A C 1
ATOM 769 O O . ASP A 1 96 ? 17.435 -5.884 -10.176 1.00 84.31 96 ASP A O 1
ATOM 773 N N . GLU A 1 97 ? 17.460 -4.775 -12.134 1.00 85.12 97 GLU A N 1
ATOM 774 C CA . GLU A 1 97 ? 16.791 -3.556 -11.655 1.00 85.12 97 GLU A CA 1
ATOM 775 C C . GLU A 1 97 ? 15.386 -3.864 -11.110 1.00 85.12 97 GLU A C 1
ATOM 777 O O . GLU A 1 97 ? 15.062 -3.511 -9.974 1.00 85.12 97 GLU A O 1
ATOM 782 N N . ARG A 1 98 ? 14.562 -4.606 -11.866 1.00 84.25 98 ARG A N 1
ATOM 783 C CA . ARG A 1 98 ? 13.219 -5.018 -11.411 1.00 84.25 98 ARG A CA 1
ATOM 784 C C . ARG A 1 98 ? 13.273 -5.913 -10.179 1.00 84.25 98 ARG A C 1
ATOM 786 O O . ARG A 1 98 ? 12.393 -5.844 -9.317 1.00 84.25 98 ARG A O 1
ATOM 793 N N . ARG A 1 99 ? 14.280 -6.784 -10.093 1.00 90.81 99 ARG A N 1
ATOM 794 C CA . ARG A 1 99 ?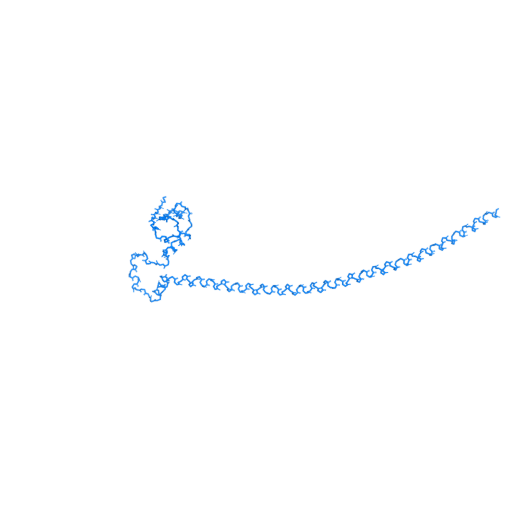 14.491 -7.658 -8.938 1.00 90.81 99 ARG A CA 1
ATOM 795 C C . ARG A 1 99 ? 14.859 -6.845 -7.702 1.00 90.81 99 ARG A C 1
ATOM 797 O O . ARG A 1 99 ? 14.322 -7.123 -6.632 1.00 90.81 99 ARG A O 1
ATOM 804 N N . GLU A 1 100 ? 15.741 -5.860 -7.830 1.00 94.12 100 GLU A N 1
ATOM 805 C CA . GLU A 1 100 ? 16.119 -4.970 -6.731 1.00 94.12 100 GLU A CA 1
ATOM 806 C C . GLU A 1 100 ? 14.925 -4.144 -6.234 1.00 94.12 100 GLU A C 1
ATOM 808 O O . GLU A 1 100 ? 14.657 -4.122 -5.030 1.00 94.12 100 GLU A O 1
ATOM 813 N N . GLU A 1 101 ? 14.144 -3.568 -7.151 1.00 92.94 101 GLU A N 1
ATOM 814 C CA . GLU A 1 101 ? 12.908 -2.847 -6.828 1.00 92.94 101 GLU A CA 1
ATOM 815 C C . GLU A 1 101 ? 11.907 -3.751 -6.089 1.00 92.94 101 GLU A C 1
ATOM 817 O O . GLU A 1 101 ? 11.409 -3.403 -5.014 1.00 92.94 101 GLU A O 1
ATOM 822 N N . SER A 1 102 ? 11.679 -4.962 -6.607 1.00 94.00 102 SER A N 1
ATOM 823 C CA . SER A 1 102 ? 10.777 -5.946 -5.994 1.00 94.00 102 SER A CA 1
ATOM 824 C C . SER A 1 102 ? 11.231 -6.347 -4.588 1.00 94.00 102 SER A C 1
ATOM 826 O O . SER A 1 102 ? 10.412 -6.461 -3.675 1.00 94.00 102 SER A O 1
ATOM 828 N N . LEU A 1 103 ? 12.539 -6.531 -4.379 1.00 96.12 103 LEU A N 1
ATOM 829 C CA . LEU A 1 103 ? 13.104 -6.809 -3.057 1.00 96.12 103 LEU A CA 1
ATOM 830 C C . LEU A 1 103 ? 12.913 -5.628 -2.096 1.00 96.12 103 LEU A C 1
ATOM 832 O O . LEU A 1 103 ? 12.665 -5.850 -0.908 1.00 96.12 103 LEU A O 1
ATOM 836 N N . GLY A 1 104 ? 12.997 -4.392 -2.592 1.00 96.25 104 GLY A N 1
ATOM 837 C CA . GLY A 1 104 ? 12.675 -3.183 -1.833 1.00 96.25 104 GLY A CA 1
ATOM 838 C C . GLY A 1 104 ? 11.224 -3.182 -1.347 1.00 96.25 104 GLY A C 1
ATOM 839 O O . GLY A 1 104 ? 10.976 -3.075 -0.143 1.00 96.25 104 GLY A O 1
ATOM 840 N N . ILE A 1 105 ? 10.277 -3.414 -2.260 1.00 95.44 105 ILE A N 1
ATOM 841 C CA . ILE A 1 105 ? 8.840 -3.503 -1.948 1.00 95.44 105 ILE A CA 1
ATOM 842 C C . ILE A 1 105 ? 8.568 -4.626 -0.939 1.00 95.44 105 ILE A C 1
ATOM 844 O O . ILE A 1 105 ? 7.785 -4.458 -0.000 1.00 95.44 105 ILE A O 1
ATOM 848 N N . MET A 1 106 ? 9.235 -5.773 -1.090 1.00 95.69 106 MET A N 1
ATOM 849 C CA . MET A 1 106 ? 9.059 -6.916 -0.195 1.00 95.69 106 MET A CA 1
ATOM 850 C C . MET A 1 106 ? 9.522 -6.601 1.235 1.00 95.69 106 MET A C 1
ATOM 852 O O . MET A 1 106 ? 8.833 -6.949 2.195 1.00 95.69 106 MET A O 1
ATOM 856 N N . LYS A 1 107 ? 10.647 -5.888 1.390 1.00 96.94 107 LYS A N 1
ATOM 857 C CA . LYS A 1 107 ? 11.133 -5.419 2.699 1.00 96.94 107 LYS A CA 1
ATOM 858 C C . LYS A 1 107 ? 10.168 -4.427 3.342 1.00 96.94 107 LYS A C 1
ATOM 860 O O . LYS A 1 107 ? 9.864 -4.556 4.526 1.00 96.94 107 LYS A O 1
ATOM 865 N N . GLU A 1 108 ? 9.662 -3.466 2.572 1.00 96.38 108 GLU A N 1
ATOM 866 C CA . GLU A 1 108 ? 8.693 -2.493 3.080 1.00 96.38 108 GLU A CA 1
ATOM 867 C C . GLU A 1 108 ? 7.392 -3.179 3.522 1.00 96.38 108 GLU A C 1
ATOM 869 O O . GLU A 1 108 ? 6.865 -2.908 4.601 1.00 96.38 108 GLU A O 1
ATOM 874 N N . THR A 1 109 ? 6.908 -4.128 2.723 1.00 96.25 109 THR A N 1
ATOM 875 C CA . THR A 1 109 ? 5.700 -4.904 3.028 1.00 96.25 109 THR A CA 1
ATOM 876 C C . THR A 1 109 ? 5.877 -5.736 4.297 1.00 96.25 109 THR A C 1
ATOM 878 O O . THR A 1 109 ? 4.975 -5.775 5.135 1.00 96.25 109 THR A O 1
ATOM 881 N N . ALA A 1 110 ? 7.050 -6.346 4.496 1.00 96.38 110 ALA A N 1
ATOM 882 C CA . ALA A 1 110 ? 7.365 -7.068 5.725 1.00 96.38 110 ALA A CA 1
ATOM 883 C C . ALA A 1 110 ? 7.346 -6.145 6.958 1.00 96.38 110 ALA A C 1
ATOM 885 O O . ALA A 1 110 ? 6.762 -6.503 7.979 1.00 96.38 110 ALA A O 1
ATOM 886 N N . ALA A 1 111 ? 7.908 -4.937 6.855 1.00 96.00 111 ALA A N 1
ATOM 887 C CA . ALA A 1 111 ? 7.872 -3.957 7.942 1.00 96.00 111 ALA A CA 1
ATOM 888 C C . ALA A 1 111 ? 6.439 -3.495 8.264 1.00 96.00 111 ALA A C 1
ATOM 890 O O . ALA A 1 111 ? 6.058 -3.404 9.433 1.00 96.00 111 ALA A O 1
ATOM 891 N N . ARG A 1 112 ? 5.615 -3.253 7.233 1.00 95.31 112 ARG A N 1
ATOM 892 C CA . ARG A 1 112 ? 4.190 -2.923 7.402 1.00 95.31 112 ARG A CA 1
ATOM 893 C C . ARG A 1 112 ? 3.434 -4.053 8.099 1.00 95.31 112 ARG A C 1
ATOM 895 O O . ARG A 1 112 ? 2.669 -3.774 9.015 1.00 95.31 112 ARG A O 1
ATOM 902 N N . ARG A 1 113 ? 3.697 -5.308 7.725 1.00 96.50 113 ARG A N 1
ATOM 903 C CA . ARG A 1 113 ? 3.080 -6.483 8.350 1.00 96.50 113 ARG A CA 1
ATOM 904 C C . ARG A 1 113 ? 3.375 -6.560 9.848 1.00 96.50 113 ARG A C 1
ATOM 906 O O . ARG A 1 113 ? 2.441 -6.698 10.624 1.00 96.50 113 ARG A O 1
ATOM 913 N N . VAL A 1 114 ? 4.634 -6.389 10.257 1.00 96.88 114 VAL A N 1
ATOM 914 C CA . VAL A 1 114 ? 5.010 -6.393 11.685 1.00 96.88 114 VAL A CA 1
ATOM 915 C C . VAL A 1 114 ? 4.243 -5.323 12.467 1.00 96.88 114 VAL A C 1
ATOM 917 O O . VAL A 1 114 ? 3.765 -5.579 13.569 1.00 96.88 114 VAL A O 1
ATOM 920 N N . LYS A 1 115 ? 4.074 -4.127 11.889 1.00 96.00 115 LYS A N 1
ATOM 921 C CA . LYS A 1 115 ? 3.283 -3.056 12.509 1.00 96.00 115 LYS A CA 1
ATOM 922 C C . LYS A 1 115 ? 1.802 -3.430 12.635 1.00 96.00 115 LYS A C 1
ATOM 924 O O . LYS A 1 115 ? 1.199 -3.150 13.666 1.00 96.00 115 LYS A O 1
ATOM 929 N N . THR A 1 116 ? 1.224 -4.044 11.604 1.00 96.25 116 THR A N 1
ATOM 930 C CA . THR A 1 116 ? -0.166 -4.523 11.627 1.00 96.25 116 THR A CA 1
ATOM 931 C C . THR A 1 116 ? -0.373 -5.610 12.679 1.00 96.25 116 THR A C 1
ATOM 933 O O . THR A 1 116 ? -1.340 -5.528 13.429 1.00 96.25 116 THR A O 1
ATOM 936 N N . ASP A 1 117 ? 0.543 -6.571 12.787 1.00 96.81 117 ASP A N 1
ATOM 937 C CA . ASP A 1 117 ? 0.473 -7.640 13.791 1.00 96.81 117 ASP A CA 1
ATOM 938 C C . ASP A 1 117 ? 0.551 -7.065 15.223 1.00 96.81 117 ASP A C 1
ATOM 940 O O . ASP A 1 117 ? -0.191 -7.487 16.113 1.00 96.81 117 ASP A O 1
ATOM 944 N N . GLY A 1 118 ? 1.374 -6.030 15.437 1.00 96.69 118 GLY A N 1
ATOM 945 C CA . GLY A 1 118 ? 1.408 -5.285 16.701 1.00 96.69 118 GLY A CA 1
ATOM 946 C C . GLY A 1 118 ? 0.074 -4.604 17.027 1.00 96.69 118 GLY A C 1
ATOM 947 O O . GLY A 1 118 ? -0.465 -4.792 18.112 1.00 96.69 118 GLY A O 1
ATOM 948 N N . MET A 1 119 ? -0.514 -3.889 16.061 1.00 95.88 119 MET A N 1
ATOM 949 C CA . MET A 1 119 ? -1.827 -3.250 16.240 1.00 95.88 119 MET A CA 1
ATOM 950 C C . MET A 1 119 ? -2.944 -4.259 16.530 1.00 95.88 119 MET A C 1
ATOM 952 O O . MET A 1 119 ? -3.833 -3.970 17.325 1.00 95.88 119 MET A O 1
ATOM 956 N N . LEU A 1 120 ? -2.914 -5.434 15.893 1.00 96.81 120 LEU A N 1
ATOM 957 C CA . LEU A 1 120 ? -3.869 -6.507 16.176 1.00 96.81 120 LEU A CA 1
ATOM 958 C C . LEU A 1 120 ? -3.744 -6.993 17.620 1.00 96.81 120 LEU A C 1
ATOM 960 O O . LEU A 1 120 ? -4.758 -7.137 18.296 1.00 96.81 120 LEU A O 1
ATOM 964 N N . THR A 1 121 ? -2.515 -7.162 18.107 1.00 97.06 121 THR A N 1
ATOM 965 C CA . THR A 1 121 ? -2.260 -7.563 19.497 1.00 97.06 121 THR A CA 1
ATOM 966 C C . THR A 1 121 ? -2.821 -6.531 20.483 1.00 97.06 121 THR A C 1
ATOM 968 O O . THR A 1 121 ? -3.496 -6.898 21.443 1.00 97.06 121 THR A O 1
ATOM 971 N N . ASP A 1 122 ? -2.621 -5.236 20.221 1.00 96.56 122 ASP A N 1
ATOM 972 C CA . ASP A 1 122 ? -3.168 -4.161 21.061 1.00 96.56 122 ASP A CA 1
ATOM 973 C C . ASP A 1 122 ? -4.709 -4.166 21.075 1.00 96.56 122 ASP A C 1
ATOM 975 O O . ASP A 1 122 ? -5.336 -3.951 22.115 1.00 96.56 122 ASP A O 1
ATOM 979 N N . ILE A 1 123 ? -5.337 -4.441 19.925 1.00 97.25 123 ILE A N 1
ATOM 980 C CA . ILE A 1 123 ? -6.797 -4.568 19.814 1.00 97.25 123 ILE A CA 1
ATOM 981 C C . ILE A 1 123 ? -7.303 -5.770 20.619 1.00 97.25 123 ILE A C 1
ATOM 983 O O . ILE A 1 123 ? -8.317 -5.651 21.303 1.00 97.25 123 ILE A O 1
ATOM 987 N N . GLU A 1 124 ? -6.611 -6.910 20.574 1.00 96.88 124 GLU A N 1
ATOM 988 C CA . GLU A 1 124 ? -6.974 -8.101 21.351 1.00 96.88 124 GLU A CA 1
ATOM 989 C C . GLU A 1 124 ? -6.900 -7.856 22.863 1.00 96.88 124 GLU A C 1
ATOM 991 O O . GLU A 1 124 ? -7.788 -8.293 23.598 1.00 96.88 124 GLU A O 1
ATOM 996 N N . VAL A 1 125 ? -5.879 -7.131 23.333 1.00 97.38 125 VAL A N 1
ATOM 997 C CA . VAL A 1 125 ? -5.778 -6.725 24.745 1.00 97.38 125 VAL A CA 1
ATOM 998 C C . VAL A 1 125 ? -6.966 -5.847 25.127 1.00 97.38 125 VAL A C 1
ATOM 1000 O O . VAL A 1 125 ? -7.652 -6.130 26.106 1.00 97.38 125 VAL A O 1
ATOM 1003 N N . ARG A 1 126 ? -7.277 -4.840 24.308 1.00 96.88 126 ARG A N 1
ATOM 1004 C CA . ARG A 1 126 ? -8.380 -3.916 24.584 1.00 96.88 126 ARG A CA 1
ATOM 1005 C C . ARG A 1 126 ? -9.756 -4.579 24.523 1.00 96.88 126 ARG A C 1
ATOM 1007 O O . ARG A 1 126 ? -10.666 -4.176 25.242 1.00 96.88 126 ARG A O 1
ATOM 1014 N N . LEU A 1 127 ? -9.920 -5.597 23.679 1.00 97.31 127 LEU A N 1
ATOM 1015 C CA . LEU A 1 127 ? -11.129 -6.420 23.646 1.00 97.31 127 LEU A CA 1
ATOM 1016 C C . LEU A 1 127 ? -11.314 -7.204 24.948 1.00 97.31 127 LEU A C 1
ATOM 1018 O O . LEU A 1 127 ? -12.429 -7.248 25.457 1.00 97.31 127 LEU A O 1
ATOM 1022 N N . LYS A 1 128 ? -10.238 -7.770 25.510 1.00 97.06 128 LYS A N 1
ATOM 1023 C CA . LYS A 1 128 ? -10.307 -8.455 26.809 1.00 97.06 128 LYS A CA 1
ATOM 1024 C C . LYS A 1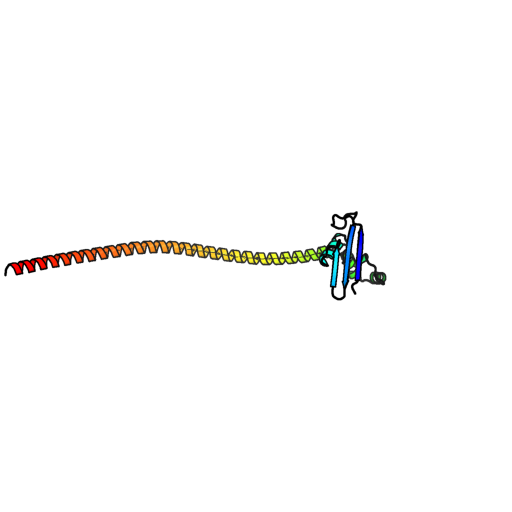 128 ? -10.687 -7.504 27.939 1.00 97.06 128 LYS A C 1
ATOM 1026 O O . LYS A 1 128 ? -11.565 -7.840 28.724 1.00 97.06 128 LYS A O 1
ATOM 1031 N N . GLU A 1 129 ? -10.082 -6.317 27.984 1.00 97.06 129 GLU A N 1
ATOM 1032 C CA . GLU A 1 129 ? -10.440 -5.281 28.965 1.00 97.06 129 GLU A CA 1
ATOM 1033 C C . GLU A 1 129 ? -11.929 -4.906 28.860 1.00 97.06 129 GLU A C 1
ATOM 1035 O O . GLU A 1 129 ? -12.639 -4.872 29.861 1.00 97.06 129 GLU A O 1
ATOM 1040 N N . LEU A 1 130 ? -12.440 -4.710 27.639 1.00 97.50 130 LEU A N 1
ATOM 1041 C CA . LEU A 1 130 ? -13.859 -4.416 27.407 1.00 97.50 130 LEU A CA 1
ATOM 1042 C C . LEU A 1 130 ? -14.795 -5.558 27.826 1.00 97.50 130 LEU A C 1
ATOM 1044 O O . LEU A 1 130 ? -15.904 -5.295 28.297 1.00 97.50 130 LEU A O 1
ATOM 1048 N N . ASP A 1 131 ? -14.386 -6.815 27.647 1.00 97.00 131 ASP A N 1
ATOM 1049 C CA . ASP A 1 131 ? -15.166 -7.966 28.106 1.00 97.00 131 ASP A CA 1
ATOM 1050 C C . ASP A 1 131 ? -15.230 -8.024 29.642 1.00 97.00 131 ASP A C 1
ATOM 1052 O O . ASP A 1 131 ? -16.306 -8.269 30.197 1.00 97.00 131 ASP A O 1
ATOM 1056 N N . GLU A 1 132 ? -14.131 -7.718 30.337 1.00 97.19 132 GLU A N 1
ATOM 1057 C CA . GLU A 1 132 ? -14.105 -7.609 31.802 1.00 97.19 132 GLU A CA 1
ATOM 1058 C C . GLU A 1 132 ? -15.002 -6.463 32.303 1.00 97.19 132 GLU A C 1
ATOM 1060 O O . GLU A 1 132 ? -15.854 -6.674 33.174 1.00 97.19 132 GLU A O 1
ATOM 1065 N N . GLU A 1 133 ? -14.894 -5.275 31.699 1.00 96.69 133 GLU A N 1
ATOM 1066 C CA . GLU A 1 133 ? -15.749 -4.121 32.015 1.00 96.69 133 GLU A CA 1
ATOM 1067 C C . GLU A 1 133 ? -17.237 -4.435 31.792 1.00 96.69 133 GLU A C 1
ATOM 1069 O O . GLU A 1 133 ? -18.104 -4.053 32.586 1.00 96.69 133 GLU A O 1
ATOM 1074 N N . LYS A 1 134 ? -17.560 -5.173 30.725 1.00 97.62 134 LYS A N 1
ATOM 1075 C CA . LYS A 1 134 ? -18.928 -5.614 30.430 1.00 97.62 134 LYS A CA 1
ATOM 1076 C C . LYS A 1 134 ? -19.463 -6.557 31.507 1.00 97.62 134 LYS A C 1
ATOM 1078 O O . LYS A 1 134 ? -20.627 -6.424 31.902 1.00 97.62 134 LYS A O 1
ATOM 1083 N N . GLU A 1 135 ? -18.661 -7.511 31.977 1.00 97.00 135 GLU A N 1
ATOM 1084 C CA . GLU A 1 135 ? -19.063 -8.402 33.069 1.00 97.00 135 GLU A CA 1
ATOM 1085 C C . GLU A 1 135 ? -19.284 -7.641 34.380 1.00 97.00 135 GLU A C 1
ATOM 1087 O O . GLU A 1 135 ? -20.258 -7.902 35.098 1.00 97.00 135 GLU A O 1
ATOM 1092 N N . GLU A 1 136 ? -18.410 -6.685 34.696 1.00 97.00 136 GLU A N 1
ATOM 1093 C CA . GLU A 1 136 ? -18.559 -5.826 35.868 1.00 97.00 136 GLU A CA 1
ATOM 1094 C C . GLU A 1 136 ? -19.837 -4.984 35.782 1.00 97.00 136 GLU A C 1
ATOM 1096 O O . GLU A 1 136 ? -20.636 -4.959 36.725 1.00 97.00 136 GLU A O 1
ATOM 1101 N N . LEU A 1 137 ? -20.104 -4.382 34.621 1.00 97.12 137 LEU A N 1
ATOM 1102 C CA . LEU A 1 137 ? -21.322 -3.616 34.382 1.00 97.12 137 LEU A CA 1
ATOM 1103 C C . LEU A 1 137 ? -22.580 -4.483 34.530 1.00 97.12 137 LEU A C 1
ATOM 1105 O O . LEU A 1 137 ? -23.573 -4.038 35.111 1.00 97.12 137 LEU A O 1
ATOM 1109 N N . ALA A 1 138 ? -22.553 -5.732 34.058 1.00 97.12 138 ALA A N 1
ATOM 1110 C CA . ALA A 1 138 ? -23.667 -6.662 34.227 1.00 97.12 138 ALA A CA 1
ATOM 1111 C C . ALA A 1 138 ? -23.932 -6.974 35.713 1.00 97.12 138 ALA A C 1
ATOM 1113 O O . ALA A 1 138 ? -25.088 -6.962 36.157 1.00 97.12 138 ALA A O 1
ATOM 1114 N N . LYS A 1 139 ? -22.871 -7.190 36.507 1.00 97.25 139 LYS A N 1
ATOM 1115 C CA . LYS A 1 139 ? -22.970 -7.375 37.968 1.00 97.25 139 LYS A CA 1
ATOM 1116 C C . LYS A 1 139 ? -23.536 -6.125 38.642 1.00 97.25 139 LYS A C 1
ATOM 1118 O O . LYS A 1 139 ? -24.467 -6.236 39.444 1.00 97.25 139 LYS A O 1
ATOM 1123 N N . TYR A 1 140 ? -23.039 -4.945 38.274 1.00 97.75 140 TYR A N 1
ATOM 1124 C CA . TYR A 1 140 ? -23.544 -3.667 38.769 1.00 97.75 140 TYR A CA 1
ATOM 1125 C C . TYR A 1 140 ? -25.040 -3.498 38.480 1.00 97.75 140 TYR A C 1
ATOM 1127 O O . TYR A 1 140 ? -25.812 -3.210 39.392 1.00 97.75 140 TYR A O 1
ATOM 1135 N N . GLN A 1 141 ? -25.485 -3.749 37.247 1.00 97.19 141 GLN A N 1
ATOM 1136 C CA . GLN A 1 141 ? -26.898 -3.632 36.872 1.00 97.19 141 GLN A CA 1
ATOM 1137 C C . GLN A 1 141 ? -27.798 -4.596 37.659 1.00 97.19 141 GLN A C 1
ATOM 1139 O O . GLN A 1 141 ? -28.918 -4.235 38.033 1.00 97.19 141 GLN A O 1
ATOM 1144 N N . ALA A 1 142 ? -27.332 -5.819 37.930 1.00 96.75 142 ALA A N 1
ATOM 1145 C CA . ALA A 1 142 ? -28.069 -6.777 38.751 1.00 96.75 142 ALA A CA 1
ATOM 1146 C C . ALA A 1 142 ? -28.200 -6.304 40.210 1.00 96.75 142 ALA A C 1
ATOM 1148 O O . ALA A 1 142 ? -29.279 -6.408 40.806 1.00 96.75 142 ALA A O 1
ATOM 1149 N N . LEU A 1 143 ? -27.123 -5.752 40.775 1.00 97.06 143 LEU A N 1
ATOM 1150 C CA . LEU A 1 143 ? -27.121 -5.176 42.120 1.00 97.06 143 LEU A CA 1
ATOM 1151 C C . LEU A 1 143 ? -27.985 -3.913 42.208 1.00 97.06 143 LEU A C 1
ATOM 1153 O O . LEU A 1 143 ? -28.764 -3.789 43.150 1.00 97.06 143 LEU A O 1
ATOM 1157 N N . ASP A 1 144 ? -27.931 -3.020 41.219 1.00 97.12 144 ASP A N 1
ATOM 1158 C CA . ASP A 1 144 ? -28.756 -1.808 41.180 1.00 97.12 144 ASP A CA 1
ATOM 1159 C C . ASP A 1 144 ? -30.251 -2.145 41.097 1.00 97.12 144 ASP A C 1
ATOM 1161 O O . ASP A 1 144 ? -31.063 -1.565 41.820 1.00 97.12 144 ASP A O 1
ATOM 1165 N N . LYS A 1 145 ? -30.627 -3.155 40.298 1.00 96.88 145 LYS A N 1
ATOM 1166 C CA . LYS A 1 145 ? -32.006 -3.671 40.273 1.00 96.88 145 LYS A CA 1
ATOM 1167 C C . LYS A 1 145 ? -32.445 -4.174 41.648 1.00 96.88 145 LYS A C 1
ATOM 1169 O O . LYS A 1 145 ? -33.532 -3.822 42.104 1.00 96.88 145 LYS A O 1
ATOM 1174 N N . ARG A 1 146 ? -31.607 -4.964 42.331 1.00 96.25 146 ARG A N 1
ATOM 1175 C CA . ARG A 1 146 ? -31.895 -5.442 43.696 1.00 96.25 146 ARG A CA 1
ATOM 1176 C C . ARG A 1 146 ? -32.029 -4.290 44.688 1.00 96.25 146 ARG A C 1
ATOM 1178 O O . ARG A 1 146 ? -32.974 -4.293 45.474 1.00 96.25 146 ARG A O 1
ATOM 1185 N N . ARG A 1 147 ? -31.133 -3.301 44.620 1.00 96.94 147 ARG A N 1
ATOM 1186 C CA . ARG A 1 147 ? -31.184 -2.093 45.450 1.00 96.94 147 ARG A CA 1
ATOM 1187 C C . ARG A 1 147 ? -32.510 -1.359 45.261 1.00 96.94 147 ARG A C 1
ATOM 1189 O O . ARG A 1 147 ? -33.196 -1.129 46.247 1.00 96.94 147 ARG A O 1
ATOM 1196 N N . LYS A 1 148 ? -32.909 -1.084 44.014 1.00 96.31 148 LYS A N 1
ATOM 1197 C CA . LYS A 1 148 ? -34.175 -0.403 43.688 1.00 96.31 148 LYS A CA 1
ATOM 1198 C C . LYS A 1 148 ? -35.400 -1.139 44.227 1.00 96.31 148 LYS A C 1
ATOM 1200 O O . LYS A 1 148 ? -36.304 -0.507 44.763 1.00 96.31 148 LYS A O 1
ATOM 1205 N N . ILE A 1 149 ? -35.433 -2.469 44.119 1.00 96.12 149 ILE A N 1
ATOM 1206 C CA . ILE A 1 149 ? -36.537 -3.278 44.663 1.00 96.12 149 ILE A CA 1
ATOM 1207 C C . ILE A 1 149 ? -36.583 -3.171 46.192 1.00 96.12 149 ILE A C 1
ATOM 1209 O O . ILE A 1 149 ? -37.654 -2.960 46.764 1.00 96.12 149 ILE A O 1
ATOM 1213 N N . ALA A 1 150 ? -35.435 -3.307 46.861 1.00 95.44 150 ALA A N 1
ATOM 1214 C CA . ALA A 1 150 ? -35.352 -3.204 48.316 1.00 95.44 150 ALA A 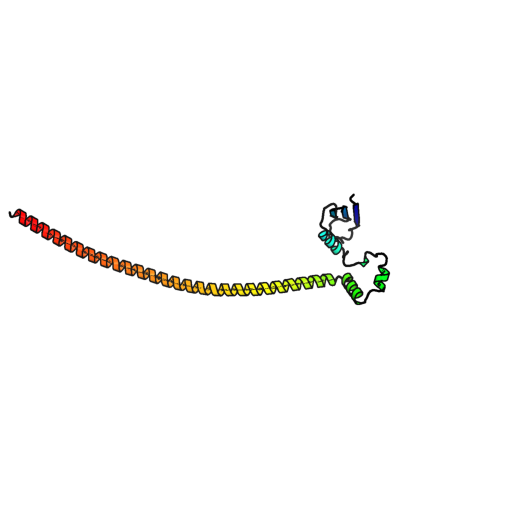CA 1
ATOM 1215 C C . ALA A 1 150 ? -35.763 -1.808 48.810 1.00 95.44 150 ALA A C 1
ATOM 1217 O O . ALA A 1 150 ? -36.537 -1.691 49.757 1.00 95.44 150 ALA A O 1
ATOM 1218 N N . GLU A 1 151 ? -35.301 -0.767 48.124 1.00 96.06 151 GLU A N 1
ATOM 1219 C CA . GLU A 1 151 ? -35.622 0.631 48.392 1.00 96.06 151 GLU A CA 1
ATOM 1220 C C . GLU A 1 151 ? -37.122 0.911 48.215 1.00 96.06 151 GLU A C 1
ATOM 1222 O O . GLU A 1 151 ? -37.760 1.440 49.122 1.00 96.06 151 GLU A O 1
ATOM 1227 N N . TYR A 1 152 ? -37.728 0.447 47.116 1.00 96.44 152 TYR A N 1
ATOM 1228 C CA . TYR A 1 152 ? -39.175 0.558 46.905 1.00 96.44 152 TYR A CA 1
ATOM 1229 C C . TYR A 1 152 ? -39.977 -0.169 47.995 1.00 96.44 152 TYR A C 1
ATOM 1231 O O . TYR A 1 152 ? -40.937 0.373 48.536 1.00 96.44 152 TYR A O 1
ATOM 1239 N N . THR A 1 153 ? -39.556 -1.382 48.366 1.00 95.94 153 THR A N 1
ATOM 1240 C CA . THR A 1 153 ? -40.200 -2.168 49.434 1.00 95.94 153 THR A CA 1
ATOM 1241 C C . THR A 1 153 ? -40.101 -1.451 50.785 1.00 95.94 153 THR A C 1
ATOM 1243 O O . THR A 1 153 ? -41.058 -1.447 51.562 1.00 95.94 153 THR A O 1
ATOM 1246 N N . TYR A 1 154 ? -38.949 -0.841 51.076 1.00 96.62 154 TYR A N 1
ATOM 1247 C CA . TYR A 1 154 ? -38.738 -0.055 52.287 1.00 96.62 154 TYR A CA 1
ATOM 1248 C C . TYR A 1 154 ? -39.655 1.171 52.319 1.00 96.62 154 TYR A C 1
ATOM 1250 O O . TYR A 1 154 ? -40.393 1.350 53.289 1.00 96.62 154 TYR A O 1
ATOM 1258 N N . TYR A 1 155 ? -39.683 1.955 51.238 1.00 96.25 155 TYR A N 1
ATOM 1259 C CA . TYR A 1 155 ? -40.550 3.127 51.141 1.00 96.25 155 TYR A CA 1
ATOM 1260 C C . TYR A 1 155 ? -42.036 2.773 51.219 1.00 96.25 155 TYR A C 1
ATOM 1262 O O . TYR A 1 155 ? -42.783 3.486 51.885 1.00 96.25 155 TYR A O 1
ATOM 1270 N N . GLU A 1 156 ? -42.476 1.659 50.629 1.00 96.25 156 GLU A N 1
ATOM 1271 C CA . GLU A 1 156 ? -43.874 1.229 50.742 1.00 96.25 156 GLU A CA 1
ATOM 1272 C C . GLU A 1 156 ? -44.234 0.827 52.179 1.00 96.25 156 GLU A C 1
ATOM 1274 O O . GLU A 1 156 ? -45.301 1.192 52.676 1.00 96.25 156 GLU A O 1
ATOM 1279 N N . LYS A 1 157 ? -43.329 0.145 52.897 1.00 96.44 157 LYS A N 1
ATOM 1280 C CA . LYS A 1 157 ? -43.515 -0.145 54.329 1.00 96.44 157 LYS A CA 1
ATOM 1281 C C . LYS A 1 157 ? -43.640 1.130 55.159 1.00 96.44 157 LYS A C 1
ATOM 1283 O O . LYS A 1 157 ? -44.535 1.213 55.998 1.00 96.44 157 LYS A O 1
ATOM 1288 N N . GLU A 1 158 ? -42.759 2.103 54.943 1.00 95.94 158 GLU A N 1
ATOM 1289 C CA . GLU A 1 158 ? -42.809 3.383 55.656 1.00 95.94 158 GLU A CA 1
ATOM 1290 C C . GLU A 1 158 ? -44.086 4.163 55.316 1.00 95.94 158 GLU A C 1
ATOM 1292 O O . GLU A 1 158 ? -44.751 4.675 56.218 1.00 95.94 158 GLU A O 1
ATOM 1297 N N . ARG A 1 159 ? -44.514 4.157 54.047 1.00 96.31 159 ARG A N 1
ATOM 1298 C CA . ARG A 1 159 ? -45.779 4.763 53.607 1.00 96.31 159 ARG A CA 1
ATOM 1299 C C . ARG A 1 159 ? -46.990 4.133 54.297 1.00 96.31 159 ARG A C 1
ATOM 1301 O O . ARG A 1 159 ? -47.870 4.855 54.759 1.00 96.31 159 ARG A O 1
ATOM 1308 N N . LEU A 1 160 ? -47.037 2.802 54.396 1.00 96.19 160 LEU A N 1
ATOM 1309 C CA . LEU A 1 160 ? -48.119 2.083 55.077 1.00 96.19 160 LEU A CA 1
ATOM 1310 C C . LEU A 1 160 ? -48.161 2.386 56.578 1.00 96.19 160 LEU A C 1
ATOM 1312 O O . LEU A 1 160 ? -49.245 2.605 57.116 1.00 96.19 160 LEU A O 1
ATOM 1316 N N . LYS A 1 161 ? -47.003 2.448 57.250 1.00 96.06 161 LYS A N 1
ATOM 1317 C CA . LYS A 1 161 ? -46.929 2.862 58.661 1.00 96.06 161 LYS A CA 1
ATOM 1318 C C . LYS A 1 161 ? -47.433 4.290 58.851 1.00 96.06 161 LYS A C 1
ATOM 1320 O O . LYS A 1 161 ? -48.275 4.518 59.712 1.00 96.06 161 LYS A O 1
ATOM 1325 N N . ALA A 1 162 ? -46.956 5.230 58.032 1.00 94.94 162 ALA A N 1
ATOM 1326 C CA . ALA A 1 162 ? -47.379 6.626 58.096 1.00 94.94 162 ALA A 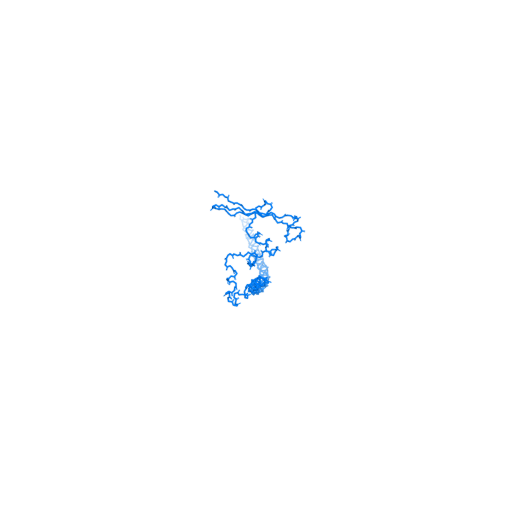CA 1
ATOM 1327 C C . ALA A 1 162 ? -48.891 6.767 57.868 1.00 94.94 162 ALA A C 1
ATOM 1329 O O . ALA A 1 162 ? -49.553 7.508 58.590 1.00 94.94 162 ALA A O 1
ATOM 1330 N N . LYS A 1 163 ? -49.454 6.004 56.920 1.00 95.94 163 LYS A N 1
ATOM 1331 C CA . LYS A 1 163 ? -50.897 5.973 56.665 1.00 95.94 163 LYS A CA 1
ATOM 1332 C C . LYS A 1 163 ? -51.686 5.410 57.850 1.00 95.94 163 LYS A C 1
ATOM 1334 O O . LYS A 1 163 ? -52.682 6.000 58.241 1.00 95.94 163 LYS A O 1
ATOM 1339 N N . ALA A 1 164 ? -51.221 4.320 58.459 1.00 95.38 164 ALA A N 1
ATOM 1340 C CA . ALA A 1 164 ? -51.868 3.747 59.638 1.00 95.38 164 ALA A CA 1
ATOM 1341 C C . ALA A 1 164 ? -51.855 4.706 60.842 1.00 95.38 164 ALA A C 1
ATOM 1343 O O . ALA A 1 164 ? -52.828 4.765 61.594 1.00 95.38 164 ALA A O 1
ATOM 1344 N N . GLU A 1 165 ? -50.773 5.464 61.033 1.00 94.75 165 GLU A N 1
ATOM 1345 C CA . GLU A 1 165 ? -50.711 6.504 62.067 1.00 94.75 165 GLU A CA 1
ATOM 1346 C C . GLU A 1 165 ? -51.634 7.692 61.747 1.00 94.75 165 GLU A C 1
ATOM 1348 O O . GLU A 1 165 ? -52.327 8.174 62.643 1.00 94.75 165 GLU A O 1
ATOM 1353 N N . LEU A 1 166 ? -51.727 8.109 60.478 1.00 94.75 166 LEU A N 1
ATOM 1354 C CA . LEU A 1 166 ? -52.701 9.107 60.012 1.00 94.75 166 LEU A CA 1
ATOM 1355 C C . LEU A 1 166 ? -54.144 8.674 60.300 1.00 94.75 166 LEU A C 1
ATOM 1357 O O . LEU A 1 166 ? -54.881 9.419 60.941 1.00 94.75 166 LEU A O 1
ATOM 1361 N N . ASP A 1 167 ? -54.518 7.450 59.921 1.00 94.44 167 ASP A N 1
ATOM 1362 C CA . ASP A 1 167 ? -55.862 6.907 60.149 1.00 94.44 167 ASP A CA 1
ATOM 1363 C C . ASP A 1 167 ? -56.203 6.860 61.654 1.00 94.44 167 ASP A C 1
ATOM 1365 O O . ASP A 1 167 ? -57.337 7.132 62.057 1.00 94.44 167 ASP A O 1
ATOM 1369 N N . LYS A 1 168 ? -55.228 6.546 62.523 1.00 93.69 168 LYS A N 1
ATOM 1370 C CA . LYS A 1 168 ? -55.412 6.609 63.986 1.00 93.69 168 LYS A CA 1
ATOM 1371 C C . LYS A 1 168 ? -55.651 8.036 64.476 1.00 93.69 168 LYS A C 1
ATOM 1373 O O . LYS A 1 168 ? -56.499 8.233 65.347 1.00 93.69 168 LYS A O 1
ATOM 1378 N N . MET A 1 169 ? -54.901 9.015 63.967 1.00 91.50 169 MET A N 1
ATOM 1379 C CA . MET A 1 169 ? -55.099 10.421 64.332 1.00 91.50 169 MET A CA 1
ATOM 1380 C C . MET A 1 169 ? -56.454 10.941 63.848 1.00 91.50 169 MET A C 1
ATOM 1382 O O . MET A 1 169 ? -57.128 11.637 64.602 1.00 91.50 169 MET A O 1
ATOM 1386 N N . GLU A 1 170 ? -56.890 10.569 62.643 1.00 92.00 170 GLU A N 1
ATOM 1387 C CA . GLU A 1 170 ? -58.212 10.937 62.124 1.00 92.00 170 GLU A CA 1
ATOM 1388 C C . GLU A 1 170 ? -59.346 10.349 62.965 1.00 92.00 170 GLU A C 1
ATOM 1390 O O . GLU A 1 170 ? -60.286 11.069 63.300 1.00 92.00 170 GLU A O 1
ATOM 1395 N N . ARG A 1 171 ? -59.241 9.077 63.375 1.00 91.38 171 ARG A N 1
ATOM 1396 C CA . ARG A 1 171 ? -60.222 8.458 64.283 1.00 91.38 171 ARG A CA 1
ATOM 1397 C C . ARG A 1 171 ? -60.309 9.194 65.614 1.00 91.38 171 ARG A C 1
ATOM 1399 O O . ARG A 1 171 ? -61.408 9.558 66.012 1.00 91.38 171 ARG A O 1
ATOM 1406 N N . LYS A 1 172 ? -59.169 9.483 66.254 1.00 91.12 172 LYS A N 1
ATOM 1407 C CA . LYS A 1 172 ? -59.140 10.278 67.495 1.00 91.12 172 LYS A CA 1
ATOM 1408 C C . LYS A 1 172 ? -59.782 11.649 67.303 1.00 91.12 172 LYS A C 1
ATOM 1410 O O . LYS A 1 172 ? -60.601 12.055 68.113 1.00 91.12 172 LYS A O 1
ATOM 1415 N N . ARG A 1 173 ? -59.455 12.340 66.208 1.00 89.00 173 ARG A N 1
ATOM 1416 C CA . ARG A 1 173 ? -60.018 13.660 65.906 1.00 89.00 173 ARG A CA 1
ATOM 1417 C C . ARG A 1 173 ? -61.537 13.606 65.713 1.00 89.00 173 ARG A C 1
ATOM 1419 O O . ARG A 1 173 ? -62.229 14.512 66.162 1.00 89.00 173 ARG A O 1
ATOM 1426 N N . ASN A 1 174 ? -62.055 12.567 65.058 1.00 88.50 174 ASN A N 1
ATOM 1427 C CA . ASN A 1 174 ? -63.496 12.380 64.890 1.00 88.50 174 ASN A CA 1
ATOM 1428 C C . ASN A 1 174 ? -64.181 12.052 66.226 1.00 88.50 174 ASN A C 1
ATOM 1430 O O . ASN A 1 174 ? -65.197 12.664 66.532 1.00 88.50 174 ASN A O 1
ATOM 1434 N N . GLU A 1 175 ? -63.603 11.169 67.047 1.00 88.50 175 GLU A N 1
ATOM 1435 C CA . GLU A 1 175 ? -64.104 10.875 68.400 1.00 88.50 175 GLU A CA 1
ATOM 1436 C C . GLU A 1 175 ? -64.133 12.134 69.286 1.00 88.50 175 GLU A C 1
ATOM 1438 O O . GLU A 1 175 ? -65.110 12.380 69.994 1.00 88.50 175 GLU A O 1
ATOM 1443 N N . ASP A 1 176 ? -63.087 12.962 69.229 1.00 85.69 176 ASP A N 1
ATOM 1444 C CA . ASP A 1 176 ? -63.024 14.232 69.956 1.00 85.69 176 ASP A CA 1
ATOM 1445 C C . ASP A 1 176 ? -64.055 15.247 69.424 1.00 85.69 176 ASP A C 1
ATOM 1447 O O . ASP A 1 176 ? -64.692 15.953 70.211 1.00 85.69 176 ASP A O 1
ATOM 1451 N N . SER A 1 177 ? -64.289 15.292 68.108 1.00 81.31 177 SER A N 1
ATOM 1452 C CA . SER A 1 177 ? -65.334 16.128 67.496 1.00 81.31 177 SER A CA 1
ATOM 1453 C C . SER A 1 177 ? -66.733 15.698 67.944 1.00 81.31 177 SER A C 1
ATOM 1455 O O . SER A 1 177 ? -67.516 16.536 68.387 1.00 81.31 177 SER A O 1
ATOM 1457 N N . GLU A 1 178 ? -67.036 14.397 67.909 1.00 83.94 178 GLU A N 1
ATOM 1458 C CA . GLU A 1 178 ? -68.314 13.843 68.376 1.00 83.94 178 GLU A CA 1
ATOM 1459 C C . GLU A 1 178 ? -68.543 14.115 69.868 1.00 83.94 178 GLU A C 1
ATOM 1461 O O . GLU A 1 178 ? -69.655 14.458 70.277 1.00 83.94 178 GLU A O 1
ATOM 1466 N N . ARG A 1 179 ? -67.492 14.021 70.696 1.00 80.94 179 ARG A N 1
ATOM 1467 C CA . ARG A 1 179 ? -67.559 14.404 72.115 1.00 80.94 179 ARG A CA 1
ATOM 1468 C C . ARG A 1 179 ? -67.892 15.879 72.285 1.00 80.94 179 ARG A C 1
ATOM 1470 O O . ARG A 1 179 ? -68.744 16.202 73.108 1.00 80.94 179 ARG A O 1
ATOM 1477 N N . THR A 1 180 ? -67.263 16.750 71.501 1.00 77.06 180 THR A N 1
ATOM 1478 C CA . THR A 1 180 ? -67.490 18.200 71.563 1.00 77.06 180 THR A CA 1
ATOM 1479 C C . THR A 1 180 ? -68.923 18.553 71.145 1.00 77.06 180 THR A C 1
ATOM 1481 O O . THR A 1 180 ? -69.601 19.304 71.845 1.00 77.06 180 THR A O 1
ATOM 1484 N N . GLU A 1 181 ? -69.437 17.945 70.072 1.00 78.00 181 GLU A N 1
ATOM 1485 C CA . GLU A 1 181 ? -70.831 18.113 69.631 1.00 78.00 181 GLU A CA 1
ATOM 1486 C C . GLU A 1 181 ? -71.846 17.568 70.650 1.00 78.00 181 GLU A C 1
ATOM 1488 O O . GLU A 1 181 ? -72.883 18.187 70.899 1.00 78.00 181 GLU A O 1
ATOM 1493 N N . ALA A 1 182 ? -71.559 16.424 71.278 1.00 72.94 182 ALA A N 1
ATOM 1494 C CA . ALA A 1 182 ? -72.409 15.858 72.325 1.00 72.94 182 ALA A CA 1
ATOM 1495 C C . ALA A 1 182 ? -72.441 16.729 73.591 1.00 72.94 182 ALA A C 1
ATOM 1497 O O . ALA A 1 182 ? -73.450 16.745 74.300 1.00 72.94 182 ALA A O 1
ATOM 1498 N N . GLN A 1 183 ? -71.355 17.449 73.873 1.00 70.25 183 GLN A N 1
ATOM 1499 C CA . GLN A 1 183 ? -71.264 18.388 74.987 1.00 70.25 183 GLN A CA 1
ATOM 1500 C C . GLN A 1 183 ? -72.069 19.663 74.701 1.00 70.25 183 GLN A C 1
ATOM 1502 O O . GLN A 1 183 ? -72.837 20.087 75.556 1.00 70.25 183 GLN A O 1
ATOM 1507 N N . GLN A 1 184 ? -72.005 20.187 73.472 1.00 64.88 184 GLN A N 1
ATOM 1508 C CA . GLN A 1 184 ? -72.801 21.343 73.036 1.00 64.88 184 GLN A CA 1
ATOM 1509 C C . GLN A 1 184 ? -74.311 21.071 72.946 1.00 64.88 184 GLN A C 1
ATOM 1511 O O . GLN A 1 184 ? -75.098 21.993 73.087 1.00 64.88 184 GLN A O 1
ATOM 1516 N N . ARG A 1 185 ? -74.745 19.822 72.721 1.00 59.53 185 ARG A N 1
ATOM 1517 C CA . ARG A 1 185 ? -76.180 19.451 72.730 1.00 59.53 185 ARG A CA 1
ATOM 1518 C C . ARG A 1 185 ? -76.777 19.273 74.130 1.00 59.53 185 ARG A C 1
ATOM 1520 O O . ARG A 1 185 ? -77.977 19.030 74.242 1.00 59.53 185 ARG A O 1
ATOM 1527 N N . ARG A 1 186 ? -75.944 19.273 75.175 1.00 56.03 186 ARG A N 1
ATOM 1528 C CA . ARG A 1 186 ? -76.367 19.110 76.577 1.00 56.03 186 ARG A CA 1
ATOM 1529 C C . ARG A 1 186 ? -76.482 20.437 77.331 1.00 56.03 186 ARG A C 1
ATOM 1531 O O . ARG A 1 186 ? -76.979 20.416 78.455 1.00 56.03 186 ARG A O 1
ATOM 1538 N N . GLU A 1 187 ? -76.037 21.531 76.725 1.00 45.41 187 GLU A N 1
ATOM 1539 C CA . GLU A 1 187 ? -76.285 22.913 77.156 1.00 45.41 187 GLU A CA 1
ATOM 1540 C C . GLU A 1 187 ? -77.506 23.483 76.424 1.00 45.41 187 GLU A C 1
ATOM 1542 O O . GLU A 1 187 ? -78.258 24.248 77.069 1.00 45.41 187 GLU A O 1
#

pLDDT: mean 88.51, std 9.9, range [45.41, 97.75]